Protein AF-A0A933YPS0-F1 (afdb_monomer)

Radius of gyration: 29.29 Å; Cα contacts (8 Å, |Δi|>4): 666; chains: 1; bounding box: 53×75×118 Å

Mean predicted aligned error: 9.37 Å

Secondary structure (DSSP, 8-state):
----------------------------PPB-GGG-EEEEEEEE---SSS---EEEEEEEE-TTSEEEEEEEETTTTEEEE---S--EEEEEEETTEEEEEEEETTEEEEEEEEEEE-SSEEEEEETTEEEEEEEE-TT-B-S-----EEEEEETTEEEE--SEESS-SEEEEEEETTEEEEEEEETTEEEEEEEES--SSEEEE--TTTEEEEEEETTEEEEEE--TT--EEEEEEEEETTTTEEEEEEEEEEE----TTSPS--EEEEEEEEEEEEEE-

Sequence (281 aa):
MKALTNRFVILLLLAFLACKDEGSVVTQYDVDARLVGDWFSLDTLGLGQPSPKIALRGMRINATKIIQQLGIEFSTGRLALIDDGQTKQIVHADDGLLVVQYFAPPDMATDSIRYSFGTNTLVLAQNHSTTIYKRTSVGSQVANPEQATMSVIIDSVLVRSPSVAAVIPVYVTRWQSTRLQLRSIIPDGTLLIEVDHFVGTGSYTIGAGKGTLMFIDGDVAIRFATDSLSAGTIDIDQYDETAGRCTGRFAFTARLPLPPNYPPNIRRLASGSFSAPLFLQ

Nearest PDB structures (foldseek):
  2c1s-assembly1_A  TM=2.925E-01  e=2.038E+00  Gallus gallus
  3d6l-assembly1_A  TM=3.627E-01  e=8.506E+00  Campylobacter jejuni
  3bjk-assembly1_D  TM=3.639E-01  e=6.704E+00  Haemophilus influenzae Rd KW20
  3bjk-assembly1_F  TM=3.222E-01  e=6.095E+00  Haemophilus influenzae Rd KW20
  4k02-assembly1_A  TM=2.493E-01  e=7.031E+00  Arabidopsis thaliana

pLDDT: mean 86.04, std 17.69, range [33.31, 98.62]

Structure (mmCIF, N/CA/C/O backbone):
data_AF-A0A933YPS0-F1
#
_entry.id   AF-A0A933YPS0-F1
#
loop_
_atom_site.group_PDB
_atom_site.id
_atom_site.type_symbol
_atom_site.label_atom_id
_atom_site.label_alt_id
_atom_site.label_comp_id
_atom_site.label_asym_id
_atom_site.label_entity_id
_atom_site.label_seq_id
_atom_site.pdbx_PDB_ins_code
_atom_site.Cartn_x
_atom_site.Cartn_y
_atom_site.Cartn_z
_atom_site.occupancy
_atom_site.B_iso_or_equiv
_atom_site.auth_seq_id
_atom_site.auth_comp_id
_atom_site.auth_asym_id
_atom_site.auth_atom_id
_atom_site.pdbx_PDB_model_num
ATOM 1 N N . MET A 1 1 ? -7.681 -56.924 93.285 1.00 35.62 1 MET A N 1
ATOM 2 C CA . MET A 1 1 ? -6.254 -56.586 93.088 1.00 35.62 1 MET A CA 1
ATOM 3 C C . MET A 1 1 ? -6.081 -55.935 91.726 1.00 35.62 1 MET A C 1
ATOM 5 O O . MET A 1 1 ? -6.512 -56.544 90.763 1.00 35.62 1 MET A O 1
ATOM 9 N N . LYS A 1 2 ? -5.423 -54.763 91.716 1.00 35.50 2 LYS A N 1
ATOM 10 C CA . LYS A 1 2 ? -4.662 -54.106 90.626 1.00 35.50 2 LYS A CA 1
ATOM 11 C C . LYS A 1 2 ? -5.443 -53.755 89.338 1.00 35.50 2 LYS A C 1
ATOM 13 O O . LYS A 1 2 ? -5.880 -54.637 88.622 1.00 35.50 2 LYS A O 1
ATOM 18 N N . ALA A 1 3 ? -5.795 -52.484 89.117 1.00 34.53 3 ALA A N 1
ATOM 19 C CA . ALA A 1 3 ? -4.950 -51.350 88.681 1.00 34.53 3 ALA A CA 1
ATOM 20 C C . ALA A 1 3 ? -4.632 -51.420 87.165 1.00 34.53 3 ALA A C 1
ATOM 22 O O . ALA A 1 3 ? -4.028 -52.387 86.725 1.00 34.53 3 ALA A O 1
ATOM 23 N N . LEU A 1 4 ? -5.210 -50.544 86.328 1.00 33.31 4 LEU A N 1
ATOM 24 C CA . LEU A 1 4 ? -4.802 -49.154 86.014 1.00 33.31 4 LEU A CA 1
ATOM 25 C C . LEU A 1 4 ? -3.669 -49.080 84.969 1.00 33.31 4 LEU A C 1
ATOM 27 O O . LEU A 1 4 ? -2.556 -49.509 85.256 1.00 33.31 4 LEU A O 1
ATOM 31 N N . THR A 1 5 ? -3.926 -48.311 83.893 1.00 37.81 5 THR A N 1
ATOM 32 C CA . THR A 1 5 ? -2.955 -47.479 83.126 1.00 37.81 5 THR A CA 1
ATOM 33 C C . THR A 1 5 ? -1.864 -48.216 82.317 1.00 37.81 5 THR A C 1
ATOM 35 O O . THR A 1 5 ? -1.502 -49.331 82.633 1.00 37.81 5 THR A O 1
ATOM 38 N N . ASN A 1 6 ? -1.257 -47.695 81.245 1.00 35.97 6 ASN A N 1
ATOM 39 C CA . ASN A 1 6 ? -1.017 -46.317 80.817 1.00 35.97 6 ASN A CA 1
ATOM 40 C C . ASN A 1 6 ? -0.504 -46.310 79.354 1.00 35.97 6 ASN A C 1
ATOM 42 O O . ASN A 1 6 ? 0.291 -47.172 79.002 1.00 35.97 6 ASN A O 1
ATOM 46 N N . ARG A 1 7 ? -0.855 -45.246 78.616 1.00 39.72 7 ARG A N 1
ATOM 47 C CA . ARG A 1 7 ? -0.025 -44.464 77.662 1.00 39.72 7 ARG A CA 1
ATOM 48 C C . ARG A 1 7 ? 0.675 -45.175 76.490 1.00 39.72 7 ARG A C 1
ATOM 50 O O . ARG A 1 7 ? 1.635 -45.897 76.695 1.00 39.72 7 ARG A O 1
ATOM 57 N N . PHE A 1 8 ? 0.412 -44.683 75.277 1.00 38.41 8 PHE A N 1
ATOM 58 C CA . PHE A 1 8 ? 1.418 -43.859 74.591 1.00 38.41 8 PHE A CA 1
ATOM 59 C C . PHE A 1 8 ? 0.750 -42.787 73.719 1.00 38.41 8 PHE A C 1
ATOM 61 O O . PHE A 1 8 ? -0.079 -43.063 72.860 1.00 38.41 8 PHE A O 1
ATOM 68 N N . VAL A 1 9 ? 1.107 -41.545 74.032 1.00 41.03 9 VAL A N 1
ATOM 69 C CA . VAL A 1 9 ? 0.805 -40.307 73.318 1.00 41.03 9 VAL A CA 1
ATOM 70 C C . VAL A 1 9 ? 1.806 -40.192 72.177 1.00 41.03 9 VAL A C 1
ATOM 72 O O . VAL A 1 9 ? 2.999 -40.202 72.460 1.00 41.03 9 VAL A O 1
ATOM 75 N N . ILE A 1 10 ? 1.347 -40.002 70.939 1.00 46.47 10 ILE A N 1
ATOM 76 C CA . ILE A 1 10 ? 2.094 -39.236 69.932 1.00 46.47 10 ILE A CA 1
ATOM 77 C C . ILE A 1 10 ? 1.098 -38.307 69.234 1.00 46.47 10 ILE A C 1
ATOM 79 O O . ILE A 1 10 ? 0.362 -38.694 68.331 1.00 46.47 10 ILE A O 1
ATOM 83 N N . LEU A 1 11 ? 1.085 -37.063 69.720 1.00 38.47 11 LEU A N 1
ATOM 84 C CA . LEU A 1 11 ? 0.796 -35.883 68.917 1.00 38.47 11 LEU A CA 1
ATOM 85 C C . LEU A 1 11 ? 1.745 -35.902 67.711 1.00 38.47 11 LEU A C 1
ATOM 87 O O . LEU A 1 11 ? 2.959 -35.869 67.908 1.00 38.47 11 LEU A O 1
ATOM 91 N N . LEU A 1 12 ? 1.216 -35.847 66.492 1.00 38.88 12 LEU A N 1
ATOM 92 C CA . LEU A 1 12 ? 1.942 -35.211 65.401 1.00 38.88 12 LEU A CA 1
ATOM 93 C C . LEU A 1 12 ? 1.021 -34.191 64.736 1.00 38.88 12 LEU A C 1
ATOM 95 O O . LEU A 1 12 ? 0.081 -34.529 64.020 1.00 38.88 12 LEU A O 1
ATOM 99 N N . LEU A 1 13 ? 1.307 -32.927 65.050 1.00 41.59 13 LEU A N 1
ATOM 100 C CA . LEU A 1 13 ? 0.913 -31.763 64.277 1.00 41.59 13 LEU A CA 1
ATOM 101 C C . LEU A 1 13 ? 1.254 -32.003 62.804 1.00 41.59 13 LEU A C 1
ATOM 103 O O . LEU A 1 13 ? 2.427 -32.023 62.444 1.00 41.59 13 LEU A O 1
ATOM 107 N N . LEU A 1 14 ? 0.237 -32.072 61.954 1.00 40.94 14 LEU A N 1
ATOM 108 C CA . LEU A 1 14 ? 0.357 -31.688 60.552 1.00 40.94 14 LEU A CA 1
ATOM 109 C C . LEU A 1 14 ? -0.741 -30.670 60.261 1.00 40.94 14 LEU A C 1
ATOM 111 O O . LEU A 1 14 ? -1.723 -30.923 59.573 1.00 40.94 14 LEU A O 1
ATOM 115 N N . ALA A 1 15 ? -0.525 -29.481 60.823 1.00 41.91 15 ALA A N 1
ATOM 116 C CA . ALA A 1 15 ? -0.957 -28.236 60.220 1.00 41.91 15 ALA A CA 1
ATOM 117 C C . ALA A 1 15 ? -0.169 -28.049 58.911 1.00 41.91 15 ALA A C 1
ATOM 119 O O . ALA A 1 15 ? 0.775 -27.268 58.847 1.00 41.91 15 ALA A O 1
ATOM 120 N N . PHE A 1 16 ? -0.537 -28.793 57.868 1.00 41.06 16 PHE A N 1
ATOM 121 C CA . PHE A 1 16 ? -0.257 -28.362 56.506 1.00 41.06 16 PHE A CA 1
ATOM 122 C C . PHE A 1 16 ? -1.415 -27.477 56.080 1.00 41.06 16 PHE A C 1
ATOM 124 O O . PHE A 1 16 ? -2.468 -27.941 55.660 1.00 41.06 16 PHE A O 1
ATOM 131 N N . LEU A 1 17 ? -1.199 -26.186 56.334 1.00 43.38 17 LEU A N 1
ATOM 132 C CA . LEU A 1 17 ? -1.429 -25.120 55.372 1.00 43.38 17 LEU A CA 1
ATOM 133 C C . LEU A 1 17 ? -2.610 -25.388 54.440 1.00 43.38 17 LEU A C 1
ATOM 135 O O . LEU A 1 17 ? -2.470 -25.974 53.369 1.00 43.38 17 LEU A O 1
ATOM 139 N N . ALA A 1 18 ? -3.751 -24.837 54.846 1.00 39.44 18 ALA A N 1
ATOM 140 C CA . ALA A 1 18 ? -4.681 -24.225 53.921 1.00 39.44 18 ALA A CA 1
ATOM 141 C C . ALA A 1 18 ? -3.894 -23.267 53.011 1.00 39.44 18 ALA A C 1
ATOM 143 O O . ALA A 1 18 ? -3.767 -22.074 53.284 1.00 39.44 18 ALA A O 1
ATOM 144 N N . CYS A 1 19 ? -3.327 -23.805 51.935 1.00 36.34 19 CYS A N 1
ATOM 145 C CA . CYS A 1 19 ? -3.099 -23.030 50.740 1.00 36.34 19 CYS A CA 1
ATOM 146 C C . CYS A 1 19 ? -4.508 -22.763 50.224 1.00 36.34 19 CYS A C 1
ATOM 148 O O . CYS A 1 19 ? -5.144 -23.614 49.607 1.00 36.34 19 CYS A O 1
ATOM 150 N N . LYS A 1 20 ? -5.040 -21.601 50.613 1.00 37.38 20 LYS A N 1
ATOM 151 C CA . LYS A 1 20 ? -5.952 -20.861 49.759 1.00 37.38 20 LYS A CA 1
ATOM 152 C C . LYS A 1 20 ? -5.322 -20.921 48.368 1.00 37.38 20 LYS A C 1
ATOM 154 O O . LYS A 1 20 ? -4.402 -20.160 48.082 1.00 37.38 20 LYS A O 1
ATOM 159 N N . ASP A 1 21 ? -5.820 -21.809 47.519 1.00 35.22 21 ASP A N 1
ATOM 160 C CA . ASP A 1 21 ? -5.997 -21.418 46.138 1.00 35.22 21 ASP A CA 1
ATOM 161 C C . ASP A 1 21 ? -6.930 -20.210 46.228 1.00 35.22 21 ASP A C 1
ATOM 163 O O . ASP A 1 21 ? -8.158 -20.311 46.235 1.00 35.22 21 ASP A O 1
ATOM 167 N N . GLU A 1 22 ? -6.325 -19.028 46.344 1.00 39.62 22 GLU A N 1
ATOM 168 C CA . GLU A 1 22 ? -6.812 -17.893 45.590 1.00 39.62 22 GLU A CA 1
ATOM 169 C C . GLU A 1 22 ? -6.711 -18.352 44.141 1.00 39.62 22 GLU A C 1
ATOM 171 O O . GLU A 1 22 ? -5.757 -18.059 43.425 1.00 39.62 22 GLU A O 1
ATOM 176 N N . GLY A 1 23 ? -7.703 -19.157 43.740 1.00 37.47 23 GLY A N 1
ATOM 177 C CA . GLY A 1 23 ? -8.161 -19.193 42.382 1.00 37.47 23 GLY A CA 1
ATOM 178 C C . GLY A 1 23 ? -8.356 -17.733 42.069 1.00 37.47 23 GLY A C 1
ATOM 179 O O . GLY A 1 23 ? -9.320 -17.117 42.527 1.00 37.47 23 GLY A O 1
ATOM 180 N N . SER A 1 24 ? -7.342 -17.172 41.414 1.00 35.78 24 SER A N 1
ATOM 181 C CA . SER A 1 24 ? -7.445 -15.971 40.631 1.00 35.78 24 SER A CA 1
ATOM 182 C C . SER A 1 24 ? -8.700 -16.214 39.825 1.00 35.78 24 SER A C 1
ATOM 184 O O . SER A 1 24 ? -8.717 -16.981 38.859 1.00 35.78 24 SER A O 1
ATOM 186 N N . VAL A 1 25 ? -9.804 -15.659 40.324 1.00 37.19 25 VAL A N 1
ATOM 187 C CA . VAL A 1 25 ? -10.921 -15.303 39.491 1.00 37.19 25 VAL A CA 1
ATOM 188 C C . VAL A 1 25 ? -10.211 -14.435 38.481 1.00 37.19 25 VAL A C 1
ATOM 190 O O . VAL A 1 25 ? -9.836 -13.306 38.792 1.00 37.19 25 VAL A O 1
ATOM 193 N N . VAL A 1 26 ? -9.899 -15.018 37.323 1.00 41.06 26 VAL A N 1
ATOM 194 C CA . VAL A 1 26 ? -9.631 -14.248 36.129 1.00 41.06 26 VAL A CA 1
ATOM 195 C C . VAL A 1 26 ? -10.932 -13.496 35.978 1.00 41.06 26 VAL A C 1
ATOM 197 O O . VAL A 1 26 ? -11.909 -14.017 35.443 1.00 41.06 26 VAL A O 1
ATOM 200 N N . THR A 1 27 ? -10.995 -12.327 36.615 1.00 42.78 27 THR A N 1
ATOM 201 C CA . THR A 1 27 ? -12.018 -11.341 36.388 1.00 42.78 27 THR A CA 1
ATOM 202 C C . THR A 1 27 ? -11.940 -11.182 34.897 1.00 42.78 27 THR A C 1
ATOM 204 O O . THR A 1 27 ? -10.917 -10.781 34.339 1.00 42.78 27 THR A O 1
ATOM 207 N N . GLN A 1 28 ? -12.963 -11.702 34.235 1.00 48.88 28 GLN A N 1
ATOM 208 C CA . GLN A 1 28 ? -13.141 -11.558 32.817 1.00 48.88 28 GLN A CA 1
ATOM 209 C C . GLN A 1 28 ? -13.308 -10.054 32.656 1.00 48.88 28 GLN A C 1
ATOM 211 O O . GLN A 1 28 ? -14.402 -9.542 32.835 1.00 48.88 28 GLN A O 1
ATOM 216 N N . TYR A 1 29 ? -12.188 -9.337 32.510 1.00 54.62 29 TYR A N 1
ATOM 217 C CA . TYR A 1 29 ? -12.198 -7.889 32.472 1.00 54.62 29 TYR A CA 1
ATOM 218 C C . TYR A 1 29 ? -13.120 -7.533 31.321 1.00 54.62 29 TYR A C 1
ATOM 220 O O . TYR A 1 29 ? -12.886 -7.963 30.178 1.00 54.62 29 TYR A O 1
ATOM 228 N N . ASP A 1 30 ? -14.217 -6.861 31.651 1.00 71.19 30 ASP A N 1
ATOM 229 C CA . ASP A 1 30 ? -15.147 -6.407 30.643 1.00 71.19 30 ASP A CA 1
ATOM 230 C C . ASP A 1 30 ? -14.390 -5.418 29.768 1.00 71.19 30 ASP A C 1
ATOM 232 O O . ASP A 1 30 ? -13.679 -4.535 30.242 1.00 71.19 30 ASP A O 1
ATOM 236 N N . VAL A 1 31 ? -14.453 -5.654 28.463 1.00 81.44 31 VAL A N 1
ATOM 237 C CA . VAL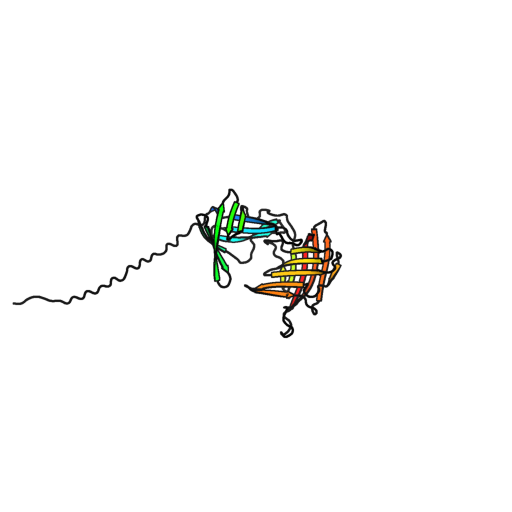 A 1 31 ? -13.956 -4.678 27.504 1.00 81.44 31 VAL A CA 1
ATOM 238 C C . VAL A 1 31 ? -15.039 -3.631 27.383 1.00 81.44 31 VAL A C 1
ATOM 240 O O . VAL A 1 31 ? -16.183 -3.989 27.104 1.00 81.44 31 VAL A O 1
ATOM 243 N N . ASP A 1 32 ? -14.681 -2.361 27.566 1.00 90.56 32 ASP A N 1
ATOM 244 C CA . ASP A 1 32 ? -15.581 -1.235 27.335 1.00 90.56 32 ASP A CA 1
ATOM 245 C C . ASP A 1 32 ? -16.319 -1.414 26.001 1.00 90.56 32 ASP A C 1
ATOM 247 O O . ASP A 1 32 ? -15.739 -1.290 24.917 1.00 90.56 32 ASP A O 1
ATOM 251 N N . ALA A 1 33 ? -17.615 -1.733 26.079 1.00 91.50 33 ALA A N 1
ATOM 252 C CA . ALA A 1 33 ? -18.416 -2.132 24.925 1.00 91.50 33 ALA A CA 1
ATOM 253 C C . ALA A 1 33 ? -18.477 -1.038 23.848 1.00 91.50 33 ALA A C 1
ATOM 255 O O . ALA A 1 33 ? -18.729 -1.326 22.678 1.00 91.50 33 ALA A O 1
ATOM 256 N N . ARG A 1 34 ? -18.194 0.221 24.213 1.00 94.62 34 ARG A N 1
ATOM 257 C CA . ARG A 1 34 ? -18.119 1.339 23.269 1.00 94.62 34 ARG A CA 1
ATOM 258 C C . ARG A 1 34 ? -16.938 1.209 22.309 1.00 94.62 34 ARG A C 1
ATOM 260 O O . ARG A 1 34 ? -17.000 1.803 21.235 1.00 94.62 34 ARG A O 1
ATOM 267 N N . LEU A 1 35 ? -15.891 0.449 22.642 1.00 95.88 35 LEU A N 1
ATOM 268 C CA . LEU A 1 35 ? -14.764 0.187 21.738 1.00 95.88 35 LEU A CA 1
ATOM 269 C C . LEU A 1 35 ? -15.181 -0.662 20.536 1.00 95.88 35 LEU A C 1
ATOM 271 O O . LEU A 1 35 ? -14.600 -0.506 19.465 1.00 95.88 35 LEU A O 1
ATOM 275 N N . VAL A 1 36 ? -16.199 -1.515 20.684 1.00 95.50 36 VAL A N 1
ATOM 276 C CA . VAL A 1 36 ? -16.675 -2.387 19.606 1.00 95.50 36 VAL A CA 1
ATOM 277 C C . VAL A 1 36 ? -17.186 -1.545 18.432 1.00 95.50 36 VAL A C 1
ATOM 279 O O . VAL A 1 36 ? -17.974 -0.604 18.594 1.00 95.50 36 VAL A O 1
ATOM 282 N N . GLY A 1 37 ? -16.717 -1.877 17.231 1.00 96.69 37 GLY A N 1
ATOM 283 C CA . GLY A 1 37 ? -17.059 -1.201 15.984 1.00 96.69 37 GLY A CA 1
ATOM 284 C C . GLY A 1 37 ? -15.861 -0.973 15.065 1.00 96.69 37 GLY A C 1
ATOM 285 O O . GLY A 1 37 ? -14.749 -1.437 15.323 1.00 96.69 37 GLY A O 1
ATOM 286 N N . ASP A 1 38 ? -16.119 -0.235 13.986 1.00 98.19 38 ASP A N 1
ATOM 287 C CA . ASP A 1 38 ? -15.120 0.122 12.984 1.00 98.19 38 ASP A CA 1
ATOM 288 C C . ASP A 1 38 ? -14.671 1.569 13.190 1.00 98.19 38 ASP A C 1
ATOM 290 O O . ASP A 1 38 ? -15.485 2.494 13.291 1.00 98.19 38 ASP A O 1
ATOM 294 N N . TRP A 1 39 ? -13.359 1.757 13.233 1.00 98.00 39 TRP A N 1
ATOM 295 C CA . TRP A 1 39 ? -12.703 3.018 13.541 1.00 98.00 39 TRP A CA 1
ATOM 296 C C . TRP A 1 39 ? -11.653 3.319 12.485 1.00 98.00 39 TRP A C 1
ATOM 298 O O . TRP A 1 39 ? -10.873 2.440 12.120 1.00 98.00 39 TRP A O 1
ATOM 308 N N . PHE A 1 40 ? -11.592 4.562 12.012 1.00 97.69 40 PHE A N 1
ATOM 309 C CA . PHE A 1 40 ? -10.564 4.973 11.057 1.00 97.69 40 PHE A CA 1
ATOM 310 C C . PHE A 1 40 ? -10.080 6.409 11.281 1.00 97.69 40 PHE A C 1
ATOM 312 O O . PHE A 1 40 ? -10.831 7.268 11.736 1.00 97.69 40 PHE A O 1
ATOM 319 N N . SER A 1 41 ? -8.829 6.665 10.924 1.00 96.06 41 SER A N 1
ATOM 320 C CA . SER A 1 41 ? -8.223 7.984 10.759 1.00 96.06 41 SER A CA 1
ATOM 321 C C . SER A 1 41 ? -7.627 8.063 9.359 1.00 96.06 41 SER A C 1
ATOM 323 O O . SER A 1 41 ? -7.124 7.064 8.839 1.00 96.06 41 SER A O 1
ATOM 325 N N . LEU A 1 42 ? -7.683 9.248 8.760 1.00 92.94 42 LEU A N 1
ATOM 326 C CA . LEU A 1 42 ? -6.931 9.567 7.554 1.00 92.94 42 LEU A CA 1
ATOM 327 C C . LEU A 1 42 ? -5.831 10.536 7.952 1.00 92.94 42 LEU A C 1
ATOM 329 O O . LEU A 1 42 ? -6.108 11.668 8.351 1.00 92.94 42 LEU A O 1
ATOM 333 N N . ASP A 1 43 ? -4.599 10.077 7.829 1.00 88.62 43 ASP A N 1
ATOM 334 C CA . ASP A 1 43 ? -3.423 10.878 8.094 1.00 88.62 43 ASP A CA 1
ATOM 335 C C . ASP A 1 43 ? -2.916 11.476 6.790 1.00 88.62 43 ASP A C 1
ATOM 337 O O . ASP A 1 43 ? -2.849 10.799 5.758 1.00 88.62 43 ASP A O 1
ATOM 341 N N . THR A 1 44 ? -2.496 12.736 6.852 1.00 84.00 44 THR A N 1
ATOM 342 C CA . THR A 1 44 ? -1.746 13.336 5.756 1.00 84.00 44 THR A CA 1
ATOM 343 C C . THR A 1 44 ? -0.302 12.854 5.818 1.00 84.00 44 THR A C 1
ATOM 345 O O . THR A 1 44 ? 0.405 13.090 6.799 1.00 84.00 44 THR A O 1
ATOM 348 N N . LEU A 1 45 ? 0.157 12.206 4.755 1.00 79.62 45 LEU A N 1
ATOM 349 C CA . LEU A 1 45 ? 1.547 11.811 4.597 1.00 79.62 45 LEU A CA 1
ATOM 350 C C . LEU A 1 45 ? 2.390 13.050 4.263 1.00 79.62 45 LEU A C 1
ATOM 352 O O . LEU A 1 45 ? 2.333 13.587 3.159 1.00 79.62 45 LEU A O 1
ATOM 356 N N . GLY A 1 46 ? 3.183 13.512 5.231 1.00 72.94 46 GLY A N 1
ATOM 357 C CA . GLY A 1 46 ? 4.143 14.613 5.075 1.00 72.94 46 GLY A CA 1
ATOM 358 C C . GLY A 1 46 ? 5.430 14.188 4.365 1.00 72.94 46 GLY A C 1
ATOM 359 O O . GLY A 1 46 ? 6.525 14.473 4.844 1.00 72.94 46 GLY A O 1
ATOM 360 N N . LEU A 1 47 ? 5.320 13.440 3.269 1.00 76.00 47 LEU A N 1
ATOM 361 C CA . LEU A 1 47 ? 6.481 12.964 2.523 1.00 76.00 47 LEU A CA 1
ATOM 362 C C . LEU A 1 47 ? 7.062 14.119 1.696 1.00 76.00 47 LEU A C 1
ATOM 364 O O . LEU A 1 47 ? 6.343 14.787 0.960 1.00 76.00 47 LEU A O 1
ATOM 368 N N . GLY A 1 48 ? 8.377 14.340 1.783 1.00 72.94 48 GLY A N 1
ATOM 369 C CA . GLY A 1 48 ? 9.086 15.416 1.069 1.00 72.94 48 GLY A CA 1
ATOM 370 C C . GLY A 1 48 ? 9.179 15.245 -0.456 1.00 72.94 48 GLY A C 1
ATOM 371 O O . GLY A 1 48 ? 9.984 15.915 -1.092 1.00 72.94 48 GLY A O 1
ATOM 372 N N . GLN A 1 49 ? 8.398 14.332 -1.037 1.00 77.81 49 GLN A N 1
ATOM 373 C CA . GLN A 1 49 ? 8.360 14.009 -2.464 1.00 77.81 49 GLN A CA 1
ATOM 374 C C . GLN A 1 49 ? 6.907 13.768 -2.908 1.00 77.81 49 GLN A C 1
ATOM 376 O O . GLN A 1 49 ? 6.098 13.314 -2.087 1.00 77.81 49 GLN A O 1
ATOM 381 N N . PRO A 1 50 ? 6.558 14.007 -4.188 1.00 86.00 50 PRO A N 1
ATOM 382 C CA . PRO A 1 50 ? 5.205 13.765 -4.680 1.00 86.00 50 PRO A CA 1
ATOM 383 C C . PRO A 1 50 ? 4.811 12.309 -4.458 1.00 86.00 50 PRO A C 1
ATOM 385 O O . PRO A 1 50 ? 5.497 11.390 -4.891 1.00 86.00 50 PRO A O 1
ATOM 388 N N . SER A 1 51 ? 3.744 12.075 -3.714 1.00 88.12 51 SER A N 1
ATOM 389 C CA . SER A 1 51 ? 3.350 10.738 -3.277 1.00 88.12 51 SER A CA 1
ATOM 390 C C . SER A 1 51 ? 1.888 10.754 -2.835 1.00 88.12 51 SER A C 1
ATOM 392 O O . SER A 1 51 ? 1.313 11.843 -2.688 1.00 88.12 51 SER A O 1
ATOM 394 N N . PRO A 1 52 ? 1.273 9.575 -2.624 1.00 88.44 52 PRO A N 1
ATOM 395 C CA . PRO A 1 52 ? -0.019 9.479 -1.968 1.00 88.44 52 PRO A CA 1
ATOM 396 C C . PRO A 1 52 ? -0.050 10.362 -0.723 1.00 88.44 52 PRO A C 1
ATOM 398 O O . PRO A 1 52 ? 0.777 10.223 0.173 1.00 88.44 52 PRO A O 1
ATOM 401 N N . LYS A 1 53 ? -0.995 11.302 -0.684 1.00 86.06 53 LYS A N 1
ATOM 402 C CA . LYS A 1 53 ? -1.103 12.260 0.424 1.00 86.06 53 LYS A CA 1
ATOM 403 C C . LYS A 1 53 ? -1.818 11.679 1.630 1.00 86.06 53 LYS A C 1
ATOM 405 O O . LYS A 1 53 ? -1.763 12.286 2.689 1.00 86.06 53 LYS A O 1
ATOM 410 N N . ILE A 1 54 ? -2.504 10.552 1.468 1.00 86.56 54 ILE A N 1
ATOM 411 C CA . ILE A 1 54 ? -3.332 9.951 2.508 1.00 86.56 54 ILE A CA 1
ATOM 412 C C . ILE A 1 54 ? -2.799 8.575 2.893 1.00 86.56 54 ILE A C 1
ATOM 414 O O . ILE A 1 54 ? -2.457 7.762 2.033 1.00 86.56 54 ILE A O 1
ATOM 418 N N . ALA A 1 55 ? -2.771 8.322 4.195 1.00 91.56 55 ALA A N 1
ATOM 419 C CA . ALA A 1 55 ? -2.658 6.993 4.769 1.00 91.56 55 ALA A CA 1
ATOM 420 C C . ALA A 1 55 ? -3.841 6.762 5.701 1.00 91.56 55 ALA A C 1
ATOM 422 O O . ALA A 1 55 ? -4.178 7.614 6.521 1.00 91.56 55 ALA A O 1
ATOM 423 N N . LEU A 1 56 ? -4.471 5.603 5.584 1.00 94.62 56 LEU A N 1
ATOM 424 C CA . LEU A 1 56 ? -5.512 5.175 6.493 1.00 94.62 56 LEU A CA 1
ATOM 425 C C . LEU A 1 56 ? -4.892 4.418 7.665 1.00 94.62 56 LEU A C 1
ATOM 427 O O . LEU A 1 56 ? -4.161 3.447 7.481 1.00 94.62 56 LEU A O 1
ATOM 431 N N . ARG A 1 57 ? -5.253 4.825 8.880 1.00 94.38 57 ARG A N 1
ATOM 432 C CA . ARG A 1 57 ? -5.133 3.981 10.071 1.00 94.38 57 ARG A CA 1
ATOM 433 C C . ARG A 1 57 ? -6.519 3.504 10.426 1.00 94.38 57 ARG A C 1
ATOM 435 O O . ARG A 1 57 ? -7.364 4.321 10.779 1.00 94.38 57 ARG A O 1
ATOM 442 N N . GLY A 1 58 ? -6.771 2.209 10.335 1.00 95.56 58 GLY A N 1
ATOM 443 C CA . GLY A 1 58 ? -8.096 1.680 10.600 1.00 95.56 58 GLY A CA 1
ATOM 444 C C . GLY A 1 58 ? -8.053 0.381 11.366 1.00 95.56 58 GLY A C 1
ATOM 445 O O . GLY A 1 58 ? -7.141 -0.428 11.205 1.00 95.56 58 GLY A O 1
ATOM 446 N N . MET A 1 59 ? -9.064 0.197 12.201 1.00 96.44 59 MET A N 1
ATOM 447 C CA . MET A 1 59 ? -9.229 -0.995 13.007 1.00 96.44 59 MET A CA 1
ATOM 448 C C . MET A 1 59 ? -10.705 -1.329 13.176 1.00 96.44 59 MET A C 1
ATOM 450 O O . MET A 1 59 ? -11.548 -0.450 13.365 1.00 96.44 59 MET A O 1
ATOM 454 N N . ARG A 1 60 ? -10.997 -2.622 13.144 1.00 96.50 60 ARG A N 1
ATOM 455 C CA . ARG A 1 60 ? -12.256 -3.206 13.584 1.00 96.50 60 ARG A CA 1
ATOM 456 C C . ARG A 1 60 ? -12.013 -3.875 14.921 1.00 96.50 60 ARG A C 1
ATOM 458 O O . ARG A 1 60 ? -11.153 -4.745 15.008 1.00 96.50 60 ARG A O 1
ATOM 465 N N . ILE A 1 61 ? -12.790 -3.501 15.927 1.00 96.00 61 ILE A N 1
ATOM 466 C CA . ILE A 1 61 ? -12.807 -4.165 17.230 1.00 96.00 61 ILE A CA 1
ATOM 467 C C . ILE A 1 61 ? -14.125 -4.923 17.328 1.00 96.00 61 ILE A C 1
ATOM 469 O O . ILE A 1 61 ? -15.195 -4.318 17.249 1.00 96.00 61 ILE A O 1
ATOM 473 N N . ASN A 1 62 ? -14.066 -6.243 17.473 1.00 93.56 62 ASN A N 1
ATOM 474 C CA . ASN A 1 62 ? -15.265 -7.069 17.593 1.00 93.56 62 ASN A CA 1
ATOM 475 C C . ASN A 1 62 ? -15.610 -7.385 19.063 1.00 93.56 62 ASN A C 1
ATOM 477 O O . ASN A 1 62 ? -14.840 -7.112 19.984 1.00 93.56 62 ASN A O 1
ATOM 481 N N . ALA A 1 63 ? -16.779 -7.992 19.288 1.00 91.62 63 ALA A N 1
ATOM 482 C CA . ALA A 1 63 ? -17.234 -8.374 20.629 1.00 91.62 63 ALA A CA 1
ATOM 483 C C . ALA A 1 63 ? -16.355 -9.454 21.292 1.00 91.62 63 ALA A C 1
ATOM 485 O O . ALA A 1 63 ? -16.348 -9.580 22.512 1.00 91.62 63 ALA A O 1
ATOM 486 N N . THR A 1 64 ? -15.582 -10.212 20.506 1.00 91.25 64 THR A N 1
ATOM 487 C CA . THR A 1 64 ? -14.625 -11.208 21.011 1.00 91.25 64 THR A CA 1
ATOM 488 C C . THR A 1 64 ? -13.247 -10.608 21.287 1.00 91.25 64 THR A C 1
ATOM 490 O O . THR A 1 64 ? -12.283 -11.356 21.426 1.00 91.25 64 THR A O 1
ATOM 493 N N . LYS A 1 65 ? -13.142 -9.273 21.379 1.00 93.44 65 LYS A N 1
ATOM 494 C CA . LYS A 1 65 ? -11.919 -8.540 21.740 1.00 93.44 65 LYS A CA 1
ATOM 495 C C . LYS A 1 65 ? -10.807 -8.602 20.688 1.00 93.44 65 LYS A C 1
ATOM 497 O O . LYS A 1 65 ? -9.683 -8.203 20.976 1.00 93.44 65 LYS A O 1
ATOM 502 N N . ILE A 1 66 ? -11.093 -9.081 19.480 1.00 94.38 66 ILE A N 1
ATOM 503 C CA . ILE A 1 66 ? -10.119 -9.125 18.388 1.00 94.38 66 ILE A CA 1
ATOM 504 C C . ILE A 1 66 ? -10.107 -7.779 17.671 1.00 94.38 66 ILE A C 1
ATOM 506 O O . ILE A 1 66 ? -11.159 -7.215 17.358 1.00 94.38 66 ILE A O 1
ATOM 510 N N . ILE A 1 67 ? -8.898 -7.295 17.405 1.00 95.38 67 ILE A N 1
ATOM 511 C CA . ILE A 1 67 ? -8.610 -6.128 16.587 1.00 95.38 67 ILE A CA 1
ATOM 512 C C . ILE A 1 67 ? -8.110 -6.623 15.233 1.00 95.38 67 ILE A C 1
ATOM 514 O O . ILE A 1 67 ? -7.082 -7.298 15.149 1.00 95.38 67 ILE A O 1
ATOM 518 N N . GLN A 1 68 ? -8.834 -6.261 14.181 1.00 95.19 68 GLN A N 1
ATOM 519 C CA . GLN A 1 68 ? -8.461 -6.531 12.796 1.00 95.19 68 GLN A CA 1
ATOM 520 C C . GLN A 1 68 ? -8.116 -5.218 12.105 1.00 95.19 68 GLN A C 1
ATOM 522 O O . GLN A 1 68 ? -8.780 -4.202 12.339 1.00 95.19 68 GLN A O 1
ATOM 527 N N . GLN A 1 69 ? -7.101 -5.226 11.249 1.00 95.69 69 GLN A N 1
ATOM 528 C CA . GLN A 1 69 ? -6.709 -4.030 10.522 1.00 95.69 69 GLN A CA 1
ATOM 529 C C . GLN A 1 69 ? -7.705 -3.716 9.399 1.00 95.69 69 GLN A C 1
ATOM 531 O O . GLN A 1 69 ? -8.204 -4.600 8.701 1.00 95.69 69 GLN A O 1
ATOM 536 N N . LEU A 1 70 ? -7.999 -2.428 9.226 1.00 96.81 70 LEU A N 1
ATOM 537 C CA . LEU A 1 70 ? -8.794 -1.927 8.110 1.00 96.81 70 LEU A CA 1
ATOM 538 C C . LEU A 1 70 ? -7.907 -1.156 7.132 1.00 96.81 70 LEU A C 1
ATOM 540 O O . LEU A 1 70 ? -6.940 -0.500 7.521 1.00 96.81 70 LEU A O 1
ATOM 544 N N . GLY A 1 71 ? -8.277 -1.226 5.860 1.00 96.62 71 GLY A N 1
ATOM 545 C CA . GLY A 1 71 ? -7.661 -0.539 4.733 1.00 96.62 71 GLY A CA 1
ATOM 546 C C . GLY A 1 71 ? -8.721 0.066 3.819 1.00 96.62 71 GLY A C 1
ATOM 547 O O . GLY A 1 71 ? -9.923 -0.018 4.081 1.00 96.62 71 GLY A O 1
ATOM 548 N N . ILE A 1 72 ? -8.271 0.668 2.727 1.00 96.62 72 ILE A N 1
ATOM 549 C CA . ILE A 1 72 ? -9.127 1.161 1.651 1.00 96.62 72 ILE A CA 1
ATOM 550 C C . ILE A 1 72 ? -9.068 0.151 0.510 1.00 96.62 72 ILE A C 1
ATOM 552 O O . ILE A 1 72 ? -7.984 -0.170 0.026 1.00 96.62 72 ILE A O 1
ATOM 556 N N . GLU A 1 73 ? -10.225 -0.325 0.058 1.00 96.62 73 GLU A N 1
ATOM 557 C CA . GLU A 1 73 ? -10.360 -0.942 -1.256 1.00 96.62 73 GLU A CA 1
ATOM 558 C C . GLU A 1 73 ? -10.283 0.165 -2.311 1.00 96.62 73 GLU A C 1
ATOM 560 O O . GLU A 1 73 ? -11.244 0.900 -2.546 1.00 96.62 73 GLU A O 1
ATOM 565 N N . PHE A 1 74 ? -9.118 0.329 -2.934 1.00 93.81 74 PHE A N 1
ATOM 566 C CA . PHE A 1 74 ? -8.846 1.513 -3.751 1.00 93.81 74 PHE A CA 1
ATOM 567 C C . PHE A 1 74 ? -9.723 1.604 -5.005 1.00 93.81 74 PHE A C 1
ATOM 569 O O . PHE A 1 74 ? -10.097 2.700 -5.405 1.00 93.81 74 PHE A O 1
ATOM 576 N N . SER A 1 75 ? -10.170 0.482 -5.573 1.00 93.75 75 SER A N 1
ATOM 577 C CA . SER A 1 75 ? -11.095 0.483 -6.717 1.00 93.75 75 SER A CA 1
ATOM 578 C C . SER A 1 75 ? -12.468 1.093 -6.407 1.00 93.75 75 SER A C 1
ATOM 580 O O . SER A 1 75 ? -13.139 1.548 -7.332 1.00 93.75 75 SER A O 1
ATOM 582 N N . THR A 1 76 ? -12.886 1.122 -5.136 1.00 95.94 76 THR A N 1
ATOM 583 C CA . THR A 1 76 ? -14.197 1.633 -4.703 1.00 95.94 76 THR A CA 1
ATOM 584 C C . THR A 1 76 ? -14.104 2.790 -3.706 1.00 95.94 76 THR A C 1
ATOM 586 O O . THR A 1 76 ? -15.110 3.445 -3.436 1.00 95.94 76 THR A O 1
ATOM 589 N N . GLY A 1 77 ? -12.921 3.049 -3.141 1.00 95.56 77 GLY A N 1
ATOM 590 C CA . GLY A 1 77 ? -12.722 4.021 -2.065 1.00 95.56 77 GLY A CA 1
ATOM 591 C C . GLY A 1 77 ? -13.383 3.613 -0.742 1.00 95.56 77 GLY A C 1
ATOM 592 O O . GLY A 1 77 ? -13.574 4.457 0.142 1.00 95.56 77 GLY A O 1
ATOM 593 N N . ARG A 1 78 ? -13.784 2.342 -0.602 1.00 97.56 78 ARG A N 1
ATOM 594 C CA . ARG A 1 78 ? -14.515 1.834 0.563 1.00 97.56 78 ARG A CA 1
ATOM 595 C C . ARG A 1 78 ? -13.587 1.219 1.592 1.00 97.56 78 ARG A C 1
ATOM 597 O O . ARG A 1 78 ? -12.562 0.635 1.263 1.00 97.56 78 ARG A O 1
ATOM 604 N N . LEU A 1 79 ? -13.978 1.328 2.854 1.00 97.94 79 LEU A N 1
ATOM 605 C CA . LEU A 1 79 ? -13.281 0.683 3.955 1.00 97.94 79 LEU A CA 1
ATOM 606 C C . LEU A 1 79 ? -13.475 -0.837 3.888 1.00 97.94 79 LEU A C 1
ATOM 608 O O . LEU A 1 79 ? -14.611 -1.304 3.786 1.00 97.94 79 LEU A O 1
ATOM 612 N N . ALA A 1 80 ? -12.393 -1.599 3.994 1.00 97.62 80 ALA A N 1
ATOM 613 C CA . ALA A 1 80 ? -12.406 -3.060 3.967 1.00 97.62 80 ALA A CA 1
ATOM 614 C C . ALA A 1 80 ? -11.367 -3.638 4.940 1.00 97.62 80 ALA A C 1
ATOM 616 O O . ALA A 1 80 ? -10.500 -2.917 5.431 1.00 97.62 80 ALA A O 1
ATOM 617 N N . LEU A 1 81 ? -11.475 -4.931 5.249 1.00 96.25 81 LEU A N 1
ATOM 618 C CA . LEU A 1 81 ? -10.485 -5.639 6.064 1.00 96.25 81 LEU A CA 1
ATOM 619 C C . LEU A 1 81 ? -9.201 -5.858 5.260 1.00 96.25 81 LEU A C 1
ATOM 621 O O . LEU A 1 81 ? -9.269 -6.227 4.087 1.00 96.25 81 LEU A O 1
ATOM 625 N N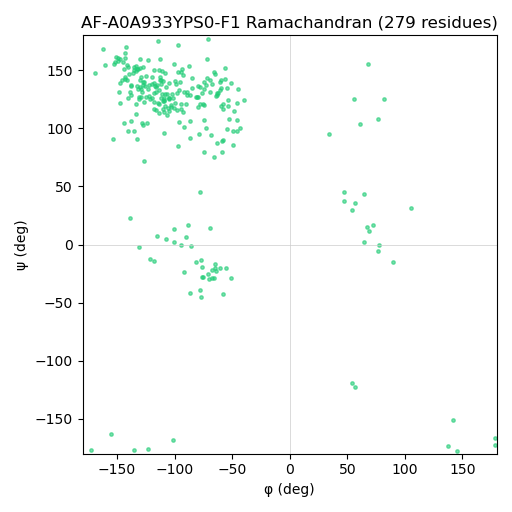 . ILE A 1 82 ? -8.054 -5.644 5.900 1.00 93.88 82 ILE A N 1
ATOM 626 C CA . ILE A 1 82 ? -6.768 -6.128 5.395 1.00 93.88 82 ILE A CA 1
ATOM 627 C C . ILE A 1 82 ? -6.594 -7.552 5.922 1.00 93.88 82 ILE A C 1
ATOM 629 O O . ILE A 1 82 ? -6.762 -7.791 7.116 1.00 93.88 82 ILE A O 1
ATOM 633 N N . ASP A 1 83 ? -6.294 -8.485 5.024 1.00 85.19 83 ASP A N 1
ATOM 634 C CA . ASP A 1 83 ? -5.945 -9.859 5.375 1.00 85.19 83 ASP A CA 1
ATOM 635 C C . ASP A 1 83 ? -4.419 -9.988 5.393 1.00 85.19 83 ASP A C 1
ATOM 637 O O . ASP A 1 83 ? -3.792 -10.290 4.380 1.00 85.19 83 ASP A O 1
ATOM 641 N N . ASP A 1 84 ? -3.816 -9.634 6.525 1.00 78.44 84 ASP A N 1
ATOM 642 C CA . ASP A 1 84 ? -2.368 -9.702 6.762 1.00 78.44 84 ASP A CA 1
ATOM 643 C C . ASP A 1 84 ? -1.983 -10.836 7.726 1.00 78.44 84 ASP A C 1
ATOM 645 O O . ASP A 1 84 ? -0.822 -10.961 8.115 1.00 78.44 84 ASP A O 1
ATOM 649 N N . GLY A 1 85 ? -2.955 -11.657 8.144 1.00 78.06 85 GLY A N 1
ATOM 650 C CA . GLY A 1 85 ? -2.768 -12.700 9.153 1.00 78.06 85 GLY A CA 1
ATOM 651 C C . GLY A 1 85 ? -2.417 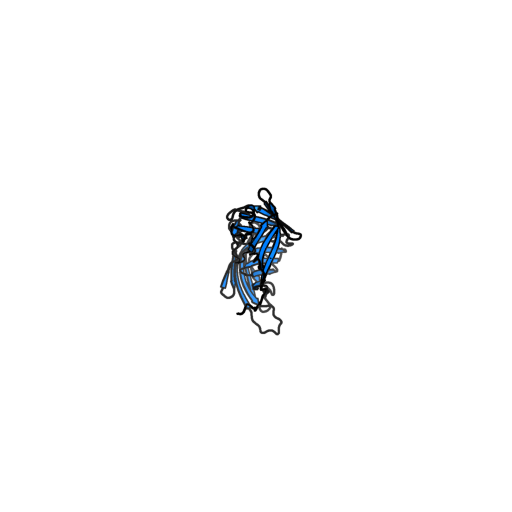-12.177 10.554 1.00 78.06 85 GLY A C 1
ATOM 652 O O . GLY A 1 85 ? -2.217 -12.981 11.464 1.00 78.06 85 GLY A O 1
ATOM 653 N N . GLN A 1 86 ? -2.357 -10.856 10.758 1.00 76.44 86 GLN A N 1
ATOM 654 C CA . GLN A 1 86 ? -1.997 -10.233 12.025 1.00 76.44 86 GLN A CA 1
ATOM 655 C C . GLN A 1 86 ? -3.264 -9.862 12.793 1.00 76.44 86 GLN A C 1
ATOM 657 O O . GLN A 1 86 ? -3.947 -8.877 12.515 1.00 76.44 86 GLN A O 1
ATOM 662 N N . THR A 1 87 ? -3.573 -10.635 13.828 1.00 81.25 87 THR A N 1
ATOM 663 C CA . THR A 1 87 ? -4.653 -10.297 14.759 1.00 81.25 87 THR A CA 1
ATOM 664 C C . THR A 1 87 ? -4.080 -9.831 16.082 1.00 81.25 87 THR A C 1
ATOM 666 O O . THR A 1 87 ? -3.266 -10.527 16.690 1.00 81.25 87 THR A O 1
ATOM 669 N N . LYS A 1 88 ? -4.547 -8.678 16.562 1.00 93.25 88 LYS A N 1
ATOM 670 C CA . LYS A 1 88 ? -4.273 -8.225 17.931 1.00 93.25 88 LYS A CA 1
ATOM 671 C C . LYS A 1 88 ? -5.485 -8.517 18.802 1.00 93.25 88 LYS A C 1
ATOM 673 O O . LYS A 1 88 ? -6.608 -8.586 18.304 1.00 93.25 88 LYS A O 1
ATOM 678 N N . GLN A 1 89 ? -5.281 -8.662 20.101 1.00 94.62 89 GLN A N 1
ATOM 679 C CA . GLN A 1 89 ? -6.352 -8.950 21.046 1.00 94.62 89 GLN A CA 1
ATOM 680 C C . GLN A 1 89 ? -6.342 -7.947 22.192 1.00 94.62 89 GLN A C 1
ATOM 682 O O . GLN A 1 89 ? -5.296 -7.611 22.735 1.00 94.62 89 GLN A O 1
ATOM 687 N N . ILE A 1 90 ? -7.518 -7.477 22.589 1.00 95.56 90 ILE A N 1
ATOM 688 C CA . ILE A 1 90 ? -7.688 -6.671 23.792 1.00 95.56 90 ILE A CA 1
ATOM 689 C C . ILE A 1 90 ? -7.708 -7.608 24.998 1.00 95.56 90 ILE A C 1
ATOM 691 O O . ILE A 1 90 ? -8.597 -8.452 25.128 1.00 95.56 90 ILE A O 1
ATOM 695 N N . VAL A 1 91 ? -6.737 -7.436 25.890 1.00 94.25 91 VAL A N 1
ATOM 696 C CA . VAL A 1 91 ? -6.651 -8.178 27.155 1.00 94.25 91 VAL A CA 1
ATOM 697 C C . VAL A 1 91 ? -7.472 -7.474 28.232 1.00 94.25 91 VAL A C 1
ATOM 699 O O . VAL A 1 91 ? -8.203 -8.118 28.984 1.00 94.25 91 VAL A O 1
ATOM 702 N N . HIS A 1 92 ? -7.387 -6.145 28.274 1.00 92.81 92 HIS A N 1
ATOM 703 C CA . HIS A 1 92 ? -8.043 -5.301 29.266 1.00 92.81 92 HIS A CA 1
ATOM 704 C C . HIS A 1 92 ? -8.427 -3.958 28.633 1.00 92.81 92 HIS A C 1
ATOM 706 O O . HIS A 1 92 ? -7.651 -3.415 27.847 1.00 92.81 92 HIS A O 1
ATOM 712 N N . ALA A 1 93 ? -9.615 -3.438 28.939 1.00 94.19 93 ALA A N 1
ATOM 713 C CA . ALA A 1 93 ? -10.053 -2.122 28.480 1.00 94.19 93 ALA A CA 1
ATOM 714 C C . ALA A 1 93 ? -11.080 -1.520 29.441 1.00 94.19 93 ALA A C 1
ATOM 716 O O . ALA A 1 93 ? -12.277 -1.747 29.273 1.00 94.19 93 ALA A O 1
ATOM 717 N N . ASP A 1 94 ? -10.595 -0.769 30.423 1.00 91.31 94 ASP A N 1
ATOM 718 C CA . ASP A 1 94 ? -11.424 -0.117 31.435 1.00 91.31 94 ASP A CA 1
ATOM 719 C C . ASP A 1 94 ? -10.774 1.191 31.913 1.00 91.31 94 ASP A C 1
ATOM 721 O O . ASP A 1 94 ? -9.569 1.392 31.734 1.00 91.31 94 ASP A O 1
ATOM 725 N N . ASP A 1 95 ? -11.571 2.110 32.463 1.00 89.75 95 ASP A N 1
ATOM 726 C CA . ASP A 1 95 ? -11.124 3.394 33.032 1.00 89.75 95 ASP A CA 1
ATOM 727 C C . ASP A 1 95 ? -10.137 4.187 32.141 1.00 89.75 95 ASP A C 1
ATOM 729 O O . ASP A 1 95 ? -9.185 4.836 32.594 1.00 89.75 95 ASP A O 1
ATOM 733 N N . GLY A 1 96 ? -10.352 4.139 30.821 1.00 93.88 96 GLY A N 1
ATOM 734 C CA . GLY A 1 96 ? -9.522 4.839 29.837 1.00 93.88 96 GLY A CA 1
ATOM 735 C C . GLY A 1 96 ? -8.126 4.236 29.634 1.00 93.88 96 GLY A C 1
ATOM 736 O O . GLY A 1 96 ? -7.242 4.905 29.088 1.00 93.88 96 GLY A O 1
ATOM 737 N N . LEU A 1 97 ? -7.897 2.992 30.064 1.00 95.62 97 LEU A N 1
ATOM 738 C CA . LEU A 1 97 ? -6.698 2.203 29.792 1.00 95.62 97 LEU A CA 1
ATOM 739 C C . LEU A 1 97 ? -7.039 0.981 28.934 1.00 95.62 97 LEU A C 1
ATOM 741 O O . LEU A 1 97 ? -7.822 0.128 29.329 1.00 95.62 97 LEU A O 1
ATOM 745 N N . LEU A 1 98 ? -6.402 0.880 27.774 1.00 95.88 98 LEU A N 1
ATOM 746 C CA . LEU A 1 98 ? -6.505 -0.224 26.830 1.00 95.88 98 LEU A CA 1
ATOM 747 C C . LEU A 1 98 ? -5.182 -0.997 26.821 1.00 95.88 98 LEU A C 1
ATOM 749 O O . LEU A 1 98 ? -4.136 -0.420 26.534 1.00 95.88 98 LEU A O 1
ATOM 753 N N . VAL A 1 99 ? -5.227 -2.299 27.090 1.00 95.25 99 VAL A N 1
ATOM 754 C CA . VAL A 1 99 ? -4.082 -3.211 26.988 1.00 95.25 99 VAL A CA 1
ATOM 755 C C . VAL A 1 99 ? -4.305 -4.153 25.814 1.00 95.25 99 VAL A C 1
ATOM 757 O O . VAL A 1 99 ? -5.253 -4.945 25.805 1.00 95.25 99 VAL A O 1
ATOM 760 N N . VAL A 1 100 ? -3.423 -4.063 24.823 1.00 95.38 100 VAL A N 1
ATOM 761 C CA . VAL A 1 100 ? -3.476 -4.856 23.593 1.00 95.38 100 VAL A CA 1
ATOM 762 C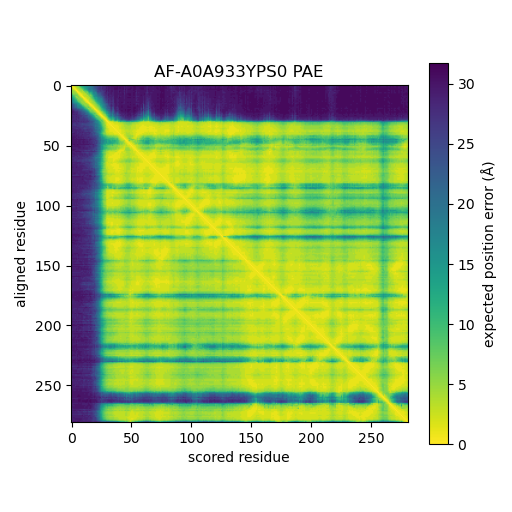 C . VAL A 1 100 ? -2.329 -5.849 23.586 1.00 95.38 100 VAL A C 1
ATOM 764 O O . VAL A 1 100 ? -1.181 -5.462 23.766 1.00 95.38 100 VAL A O 1
ATOM 767 N N . GLN A 1 101 ? -2.637 -7.110 23.326 1.00 94.88 101 GLN A N 1
ATOM 768 C CA . GLN A 1 101 ? -1.677 -8.169 23.069 1.00 94.88 101 GLN A CA 1
ATOM 769 C C . GLN A 1 101 ? -1.539 -8.399 21.560 1.00 94.88 101 GLN A C 1
ATOM 771 O O . GLN A 1 101 ? -2.529 -8.394 20.824 1.00 94.88 101 GLN A O 1
ATOM 776 N N . TYR A 1 102 ? -0.312 -8.599 21.095 1.00 92.19 102 TYR A N 1
ATOM 777 C CA . TYR A 1 102 ? 0.007 -8.867 19.695 1.00 92.19 102 TYR A CA 1
ATOM 778 C C . TYR A 1 102 ? 1.224 -9.784 19.591 1.00 92.19 102 TYR A C 1
ATOM 780 O O . TYR A 1 102 ? 2.002 -9.911 20.537 1.00 92.19 102 TYR A O 1
ATOM 788 N N . PHE A 1 103 ? 1.368 -10.435 18.440 1.00 86.56 103 PHE A N 1
ATOM 789 C CA . PHE A 1 103 ? 2.543 -11.240 18.148 1.00 86.56 103 PHE A CA 1
ATOM 790 C C . PHE A 1 103 ? 3.693 -10.335 17.696 1.00 86.56 103 PHE A C 1
ATOM 792 O O . PHE A 1 103 ? 3.525 -9.510 16.797 1.00 86.56 103 PHE A O 1
ATOM 799 N N . ALA A 1 104 ? 4.842 -10.477 18.343 1.00 83.25 104 ALA A N 1
ATOM 800 C CA . ALA A 1 104 ? 6.084 -9.788 18.032 1.00 83.25 104 ALA A CA 1
ATOM 801 C C . ALA A 1 104 ? 7.188 -10.855 18.019 1.00 83.25 104 ALA A C 1
ATOM 803 O O . ALA A 1 104 ? 7.721 -11.164 19.087 1.00 83.25 104 ALA A O 1
ATOM 804 N N . PRO A 1 105 ? 7.472 -11.472 16.853 1.00 77.38 105 PRO A N 1
ATOM 805 C CA . PRO A 1 105 ? 8.350 -12.631 16.763 1.00 77.38 105 PRO A CA 1
ATOM 806 C C . PRO A 1 105 ? 9.638 -12.478 17.595 1.00 77.38 105 PRO A C 1
ATOM 808 O O . PRO A 1 105 ? 10.276 -11.426 17.542 1.00 77.38 105 PRO A O 1
ATOM 811 N N . PRO A 1 106 ? 10.031 -13.503 18.376 1.00 82.06 106 PRO A N 1
ATOM 812 C CA . PRO A 1 106 ? 9.392 -14.816 18.534 1.00 82.06 106 PRO A CA 1
ATOM 813 C C . PRO A 1 106 ? 8.262 -14.872 19.585 1.00 82.06 106 PRO A C 1
ATOM 815 O O . PRO A 1 106 ? 7.672 -15.936 19.771 1.00 82.06 106 PRO A O 1
ATOM 818 N N . ASP A 1 107 ? 7.960 -13.771 20.272 1.00 85.62 107 ASP A N 1
ATOM 819 C CA . ASP A 1 107 ? 7.160 -13.759 21.498 1.00 85.62 107 ASP A CA 1
ATOM 820 C C . ASP A 1 107 ? 5.806 -13.039 21.343 1.00 85.62 107 ASP A C 1
ATOM 822 O O . ASP A 1 107 ? 5.464 -12.449 20.317 1.00 85.62 107 ASP A O 1
ATOM 826 N N . MET A 1 108 ? 4.995 -13.089 22.402 1.00 89.88 108 MET A N 1
ATOM 827 C CA . MET A 1 108 ? 3.821 -12.228 22.543 1.00 89.88 108 MET A CA 1
ATOM 828 C C . MET A 1 108 ? 4.211 -10.963 23.306 1.00 89.88 108 MET A C 1
ATOM 830 O O . MET A 1 108 ? 4.794 -11.043 24.387 1.00 89.88 108 MET A O 1
ATOM 834 N N . ALA A 1 109 ? 3.830 -9.803 22.783 1.00 91.31 109 ALA A N 1
ATOM 835 C CA . ALA A 1 109 ? 4.037 -8.510 23.423 1.00 91.31 109 ALA A CA 1
ATOM 836 C C . ALA A 1 109 ? 2.703 -7.884 23.849 1.00 91.31 109 ALA A C 1
ATOM 838 O O . ALA A 1 109 ? 1.633 -8.240 23.345 1.00 91.31 109 ALA A O 1
ATOM 839 N N . THR A 1 110 ? 2.771 -6.937 24.786 1.00 94.19 110 THR A N 1
ATOM 840 C CA . THR A 1 110 ? 1.618 -6.144 25.222 1.00 94.19 110 THR A CA 1
ATOM 841 C C . THR A 1 110 ? 1.929 -4.658 25.200 1.00 94.19 110 THR A C 1
ATOM 843 O O . THR A 1 110 ? 2.930 -4.236 25.774 1.00 94.19 110 THR A O 1
ATOM 846 N N . ASP A 1 111 ? 1.012 -3.871 24.649 1.00 93.75 111 ASP A N 1
ATOM 847 C CA . ASP A 1 111 ? 1.053 -2.412 24.672 1.00 93.75 111 ASP A CA 1
ATOM 848 C C . ASP A 1 111 ? -0.052 -1.863 25.575 1.00 93.75 111 ASP A C 1
ATOM 850 O O . ASP A 1 111 ? -1.182 -2.352 25.567 1.00 93.75 111 ASP A O 1
ATOM 854 N N . SER A 1 112 ? 0.267 -0.806 26.324 1.00 94.88 112 SER A N 1
ATOM 855 C CA . SER A 1 112 ? -0.704 -0.026 27.097 1.00 94.88 112 SER A CA 1
ATOM 856 C C . SER A 1 112 ? -0.979 1.308 26.408 1.00 94.88 112 SER A C 1
ATOM 858 O O . SER A 1 112 ? -0.062 2.078 26.122 1.00 94.88 112 SER A O 1
ATOM 860 N N . ILE A 1 113 ? -2.252 1.587 26.154 1.00 96.19 113 ILE A N 1
ATOM 861 C CA . ILE A 1 113 ? -2.734 2.728 25.378 1.00 96.19 113 ILE A CA 1
ATOM 862 C C . ILE A 1 113 ? -3.794 3.445 26.212 1.00 96.19 113 ILE A C 1
ATOM 864 O O . ILE A 1 113 ? -4.718 2.822 26.727 1.00 96.19 113 ILE A O 1
ATOM 868 N N . ARG A 1 114 ? -3.695 4.766 26.353 1.00 97.56 114 ARG A N 1
ATOM 869 C CA . ARG A 1 114 ? -4.781 5.555 26.945 1.00 97.56 114 ARG A CA 1
ATOM 870 C C . ARG A 1 114 ? -5.861 5.779 25.899 1.00 97.56 114 ARG A C 1
ATOM 872 O O . ARG A 1 114 ? -5.538 6.115 24.761 1.00 97.56 114 ARG A O 1
ATOM 879 N N . TYR A 1 115 ? -7.126 5.627 26.274 1.00 97.62 115 TYR A N 1
ATOM 880 C CA . TYR A 1 115 ? -8.236 5.875 25.363 1.00 97.62 115 TYR A CA 1
ATOM 881 C C . TYR A 1 115 ? -9.326 6.745 25.983 1.00 97.62 115 TYR A C 1
ATOM 883 O O . TYR A 1 115 ? -9.540 6.751 27.193 1.00 97.62 115 TYR A O 1
ATOM 891 N N . SER A 1 116 ? -10.026 7.492 25.135 1.00 97.50 116 SER A N 1
ATOM 892 C CA . SER A 1 116 ? -11.216 8.247 25.520 1.00 97.50 116 SER A CA 1
ATOM 893 C C . SER A 1 116 ? -12.195 8.364 24.354 1.00 97.50 116 SER A C 1
ATOM 895 O O . SER A 1 116 ? -11.831 8.187 23.187 1.00 97.50 116 SER A O 1
ATOM 897 N N . PHE A 1 117 ? -13.456 8.653 24.674 1.00 97.25 117 PHE A N 1
ATOM 898 C CA . PHE A 1 117 ? -14.526 8.790 23.690 1.00 97.25 117 PHE A CA 1
ATOM 899 C C . PHE A 1 117 ? -15.021 10.229 23.588 1.00 97.25 117 PHE A C 1
ATOM 901 O O . PHE A 1 117 ? -15.253 10.893 24.596 1.00 97.25 117 PHE A O 1
ATOM 908 N N . GLY A 1 118 ? -15.247 10.670 22.352 1.00 94.12 118 GLY A N 1
ATOM 909 C CA . GLY A 1 118 ? -16.184 11.746 22.035 1.00 94.12 118 GLY A CA 1
ATOM 910 C C . GLY A 1 118 ? -17.496 11.175 21.488 1.00 94.12 118 GLY A C 1
ATOM 911 O O . GLY A 1 118 ? -17.717 9.967 21.515 1.00 94.12 118 GLY A O 1
ATOM 912 N N . THR A 1 119 ? -18.358 12.029 20.929 1.00 89.31 119 THR A N 1
ATOM 913 C CA . THR A 1 119 ? -19.669 11.610 20.394 1.00 89.31 119 THR A CA 1
ATOM 914 C C . THR A 1 119 ? -19.557 10.539 19.304 1.00 89.31 119 THR A C 1
ATOM 916 O O . THR A 1 119 ? -20.315 9.580 19.314 1.00 89.31 119 THR A O 1
ATOM 919 N N . ASN A 1 120 ? -18.600 10.681 18.380 1.00 93.81 120 ASN A N 1
ATOM 920 C CA . ASN A 1 120 ? -18.356 9.744 17.270 1.00 93.81 120 ASN A CA 1
ATOM 921 C C . ASN A 1 120 ? -16.860 9.501 17.035 1.00 93.81 120 ASN A C 1
ATOM 923 O O . ASN A 1 120 ? -16.434 9.146 15.932 1.00 93.81 120 ASN A O 1
ATOM 927 N N . THR A 1 121 ? -16.052 9.736 18.065 1.00 97.69 121 THR A N 1
ATOM 928 C CA . THR A 1 121 ? -14.600 9.650 17.980 1.00 97.69 121 THR A CA 1
ATOM 929 C C . THR A 1 121 ? -14.037 8.779 19.086 1.00 97.69 121 THR A C 1
ATOM 931 O O . THR A 1 121 ? -14.525 8.797 20.215 1.00 97.69 121 THR A O 1
ATOM 934 N N . LEU A 1 122 ? -12.990 8.040 18.743 1.00 98.06 122 LEU A N 1
ATOM 935 C CA . LEU A 1 122 ? -12.140 7.318 19.676 1.00 98.06 122 LEU A CA 1
ATOM 936 C C . LEU A 1 122 ? -10.767 7.970 19.618 1.00 98.06 122 LEU A C 1
ATOM 938 O O . LEU A 1 122 ? -10.155 8.046 18.555 1.00 98.06 122 LEU A O 1
ATOM 942 N N . VAL A 1 123 ? -10.293 8.464 20.751 1.00 97.56 123 VAL A N 1
ATOM 943 C CA . VAL A 1 123 ? -8.952 9.028 20.868 1.00 97.56 123 VAL A CA 1
ATOM 944 C C . VAL A 1 123 ? -8.067 7.966 21.492 1.00 97.56 123 VAL A C 1
ATOM 946 O O . VAL A 1 123 ? -8.367 7.503 22.587 1.00 97.56 123 VAL A O 1
ATOM 949 N N . LEU A 1 124 ? -6.996 7.582 20.801 1.00 96.88 124 LEU A N 1
ATOM 950 C CA . LEU A 1 124 ? -5.950 6.719 21.342 1.00 96.88 124 LEU A CA 1
ATOM 951 C C . LEU A 1 124 ? -4.684 7.542 21.554 1.00 96.88 124 LEU A C 1
ATOM 953 O O . LEU A 1 124 ? -4.192 8.175 20.619 1.00 96.88 124 LEU A O 1
ATOM 957 N N . ALA A 1 125 ? -4.150 7.510 22.767 1.00 95.62 125 ALA A N 1
ATOM 958 C CA . ALA A 1 125 ? -2.899 8.150 23.135 1.00 95.62 125 ALA A CA 1
ATOM 959 C C . ALA A 1 125 ? -1.896 7.088 23.596 1.00 95.62 125 ALA A C 1
ATOM 961 O O . ALA A 1 125 ? -2.103 6.398 24.596 1.00 95.62 125 ALA A O 1
ATOM 962 N N . GLN A 1 126 ? -0.801 6.964 22.852 1.00 91.12 126 GLN A N 1
ATOM 963 C CA . GLN A 1 126 ? 0.302 6.059 23.157 1.00 91.12 126 GLN A CA 1
ATOM 964 C C . GLN A 1 126 ? 1.606 6.849 23.061 1.00 91.12 126 GLN A C 1
ATOM 966 O O . GLN A 1 126 ? 1.887 7.500 22.045 1.00 91.12 126 GLN A O 1
ATOM 971 N N . ASN A 1 127 ? 2.402 6.794 24.128 1.00 85.88 127 ASN A N 1
ATOM 972 C CA . ASN A 1 127 ? 3.639 7.561 24.274 1.00 85.88 127 ASN A CA 1
ATOM 973 C C . ASN A 1 127 ? 3.396 9.072 24.060 1.00 85.88 127 ASN A C 1
ATOM 975 O O . ASN A 1 127 ? 2.608 9.683 24.778 1.00 85.88 127 ASN A O 1
ATOM 979 N N . HIS A 1 128 ? 4.050 9.665 23.057 1.00 84.12 128 HIS A N 1
ATOM 980 C CA . HIS A 1 128 ? 3.939 11.081 22.681 1.00 84.12 128 HIS A CA 1
ATOM 981 C C . HIS A 1 128 ? 3.025 11.323 21.471 1.00 84.12 128 HIS A C 1
ATOM 983 O O . HIS A 1 128 ? 3.058 12.397 20.875 1.00 84.12 128 HIS A O 1
ATOM 989 N N . SER A 1 129 ? 2.235 10.324 21.073 1.00 89.06 129 SER A N 1
ATOM 990 C CA . SER A 1 129 ? 1.356 10.411 19.909 1.00 89.06 129 SER A CA 1
ATOM 991 C C . SER A 1 129 ? -0.102 10.255 20.317 1.00 89.06 129 SER A C 1
ATOM 993 O O . SER A 1 129 ? -0.446 9.433 21.164 1.00 89.06 129 SER A O 1
ATOM 995 N N . THR A 1 130 ? -0.964 11.064 19.709 1.00 93.56 130 THR A N 1
ATOM 996 C CA . THR A 1 130 ? -2.417 10.958 19.846 1.00 93.56 130 THR A CA 1
ATOM 997 C C . THR A 1 130 ? -3.013 10.777 18.463 1.00 93.56 130 THR A C 1
ATOM 999 O O . THR A 1 130 ? -2.723 11.556 17.559 1.00 93.56 130 THR A O 1
ATOM 1002 N N . THR A 1 131 ? -3.841 9.751 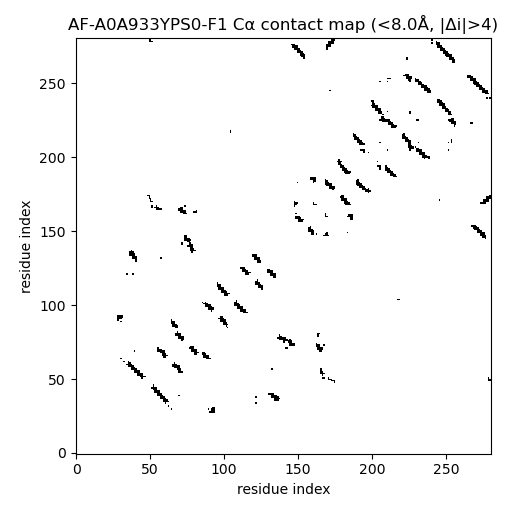18.300 1.00 94.75 131 THR A N 1
ATOM 1003 C CA . THR A 1 131 ? -4.588 9.490 17.067 1.00 94.75 131 THR A CA 1
ATOM 1004 C C . THR A 1 131 ? -6.075 9.608 17.358 1.00 94.75 131 THR A C 1
ATOM 1006 O O . THR A 1 131 ? -6.571 9.030 18.326 1.00 94.75 131 THR A O 1
ATOM 1009 N N . ILE A 1 132 ? -6.790 10.352 16.518 1.00 96.56 132 ILE A N 1
ATOM 1010 C CA . ILE A 1 132 ? -8.237 10.531 16.630 1.00 96.56 132 ILE A CA 1
ATOM 1011 C C . ILE A 1 132 ? -8.896 9.726 15.519 1.00 96.56 132 ILE A C 1
ATOM 1013 O O . ILE A 1 132 ? -8.798 10.068 14.344 1.00 96.56 132 ILE A O 1
ATOM 1017 N N . TYR A 1 133 ? -9.602 8.674 15.903 1.00 98.06 133 TYR A N 1
ATOM 1018 C CA . TYR A 1 133 ? -10.387 7.855 14.999 1.00 98.06 133 TYR A CA 1
ATOM 1019 C C . TYR A 1 133 ? -11.827 8.350 14.946 1.00 98.06 133 TYR A C 1
ATOM 1021 O O . TYR A 1 133 ? -12.393 8.776 15.953 1.00 98.06 133 TYR A O 1
ATOM 1029 N N . LYS A 1 134 ? -12.445 8.236 13.775 1.00 97.62 134 LYS A N 1
ATOM 1030 C CA . LYS A 1 134 ? -13.878 8.420 13.549 1.00 97.62 134 LYS A CA 1
ATOM 1031 C C . LYS A 1 134 ? -14.554 7.059 13.474 1.00 97.62 134 LYS A C 1
ATOM 1033 O O . LYS A 1 134 ? -14.010 6.128 12.876 1.00 97.62 134 LYS A O 1
ATOM 1038 N N . ARG A 1 135 ? -15.744 6.951 14.062 1.00 97.56 135 ARG A N 1
ATOM 1039 C CA . ARG A 1 135 ? -16.582 5.756 13.936 1.00 97.56 135 ARG A CA 1
ATOM 1040 C C . ARG A 1 135 ? -17.121 5.639 12.510 1.00 97.56 135 ARG A C 1
ATOM 1042 O O . ARG A 1 135 ? -17.479 6.644 11.897 1.00 97.56 135 ARG A O 1
ATOM 1049 N N . THR A 1 136 ? -17.180 4.420 11.989 1.00 96.75 136 THR A N 1
ATOM 1050 C CA . THR A 1 136 ? -17.666 4.121 10.637 1.00 96.75 136 THR A CA 1
ATOM 1051 C C . THR A 1 136 ? -18.185 2.679 10.553 1.00 96.75 136 THR A C 1
ATOM 1053 O O . THR A 1 136 ? -18.483 2.053 11.572 1.00 96.75 136 THR A O 1
ATOM 1056 N N . SER A 1 137 ? -18.332 2.151 9.341 1.00 97.44 137 SER A N 1
ATOM 1057 C CA . SER A 1 137 ? -18.606 0.740 9.071 1.00 97.44 137 SER A CA 1
ATOM 1058 C C . SER A 1 137 ? -17.866 0.290 7.814 1.00 97.44 137 SER A C 1
ATOM 1060 O O . SER A 1 137 ? -17.793 1.044 6.840 1.00 97.44 137 SER A O 1
ATOM 1062 N N . VAL A 1 138 ? -17.354 -0.940 7.801 1.00 97.44 138 VAL A N 1
ATOM 1063 C CA . VAL A 1 138 ? -16.842 -1.580 6.575 1.00 97.44 138 VAL A CA 1
ATOM 1064 C C . VAL A 1 138 ? -17.879 -1.481 5.455 1.00 97.44 138 VAL A C 1
ATOM 1066 O O . VAL A 1 138 ? -19.078 -1.629 5.682 1.00 97.44 138 VAL A O 1
ATOM 1069 N N . GLY A 1 139 ? -17.403 -1.191 4.247 1.00 97.88 139 GLY A N 1
ATOM 1070 C CA . GLY A 1 139 ? -18.222 -0.886 3.076 1.00 97.88 139 GLY A CA 1
ATOM 1071 C C . GLY A 1 139 ? -18.557 0.599 2.914 1.00 97.88 139 GLY A C 1
ATOM 1072 O O . GLY A 1 139 ? -18.937 1.008 1.817 1.00 97.88 139 GLY A O 1
ATOM 1073 N N . SER A 1 140 ? -18.373 1.428 3.948 1.00 97.81 140 SER A N 1
ATOM 1074 C CA . SER A 1 140 ? -18.525 2.885 3.828 1.00 97.81 140 SER A CA 1
ATOM 1075 C C . SER A 1 140 ? -17.436 3.474 2.939 1.00 97.81 140 SER A C 1
ATOM 1077 O O . SER A 1 140 ? -16.266 3.105 3.055 1.00 97.81 140 SER A O 1
ATOM 1079 N N . GLN A 1 141 ? -17.807 4.420 2.078 1.00 97.00 141 GLN A N 1
ATOM 1080 C CA . GLN A 1 141 ? -16.846 5.166 1.273 1.00 97.00 141 GLN A CA 1
ATOM 1081 C C . GLN A 1 141 ? -16.108 6.182 2.154 1.00 97.00 141 GLN A C 1
ATOM 1083 O O . GLN A 1 141 ? -16.730 7.054 2.757 1.00 97.00 141 GLN A O 1
ATOM 1088 N N . VAL A 1 142 ? -14.784 6.052 2.237 1.00 95.19 142 VAL A N 1
ATOM 1089 C CA . VAL A 1 142 ? -13.909 6.898 3.073 1.00 95.19 142 VAL A CA 1
ATOM 1090 C C . VAL A 1 142 ? -12.889 7.686 2.251 1.00 95.19 142 VAL A C 1
ATOM 1092 O O . VAL A 1 142 ? -12.294 8.632 2.760 1.00 95.19 142 VAL A O 1
ATOM 1095 N N . ALA A 1 143 ? -12.713 7.324 0.981 1.00 93.44 143 ALA A N 1
ATOM 1096 C CA . ALA A 1 143 ? -11.883 8.026 0.015 1.00 93.44 143 ALA A CA 1
ATOM 1097 C C . ALA A 1 143 ? -12.550 8.014 -1.370 1.00 93.44 143 ALA A C 1
ATOM 1099 O O . ALA A 1 143 ? -13.541 7.315 -1.605 1.00 93.44 143 ALA A O 1
ATOM 1100 N N . ASN A 1 144 ? -12.008 8.796 -2.301 1.00 92.81 144 ASN A N 1
ATOM 1101 C CA . ASN A 1 144 ? -12.407 8.685 -3.698 1.00 92.81 144 ASN A CA 1
ATOM 1102 C C . ASN A 1 144 ? -11.852 7.381 -4.297 1.00 92.81 144 ASN A C 1
ATOM 1104 O O . ASN A 1 144 ? -10.733 6.998 -3.950 1.00 92.81 144 ASN A O 1
ATOM 1108 N N . PRO A 1 145 ? -12.600 6.707 -5.187 1.00 93.31 145 PRO A N 1
ATOM 1109 C CA . PRO A 1 145 ? -12.084 5.560 -5.917 1.00 93.31 145 PRO A CA 1
ATOM 1110 C C . PRO A 1 145 ? -10.866 5.940 -6.758 1.00 93.31 145 PRO A C 1
ATOM 1112 O O . PRO A 1 145 ? -10.877 6.925 -7.496 1.00 93.31 145 PRO A O 1
ATOM 1115 N N . GLU A 1 146 ? -9.836 5.112 -6.695 1.00 91.25 146 GLU A N 1
ATOM 1116 C CA . GLU A 1 146 ? -8.577 5.297 -7.388 1.00 91.25 146 GLU A CA 1
ATOM 1117 C C . GLU A 1 146 ? -8.049 3.938 -7.844 1.00 91.25 146 GLU A C 1
ATOM 1119 O O . GLU A 1 146 ? -7.549 3.137 -7.064 1.00 91.25 146 GLU A O 1
ATOM 1124 N N . GLN A 1 147 ? -8.169 3.638 -9.137 1.00 88.62 147 GLN A N 1
ATOM 1125 C CA . GLN A 1 147 ? -7.590 2.402 -9.670 1.00 88.62 147 GLN A CA 1
ATOM 1126 C C . GLN A 1 147 ? -6.072 2.382 -9.448 1.00 88.62 147 GLN A C 1
ATOM 1128 O O . GLN A 1 147 ? -5.364 3.243 -9.950 1.00 88.62 147 GLN A O 1
ATOM 1133 N N . ALA A 1 148 ? -5.558 1.408 -8.714 1.00 94.69 148 ALA A N 1
ATOM 1134 C CA . ALA A 1 148 ? -4.130 1.251 -8.481 1.00 94.69 148 ALA A CA 1
ATOM 1135 C C . ALA A 1 148 ? -3.832 -0.239 -8.530 1.00 94.69 148 ALA A C 1
ATOM 1137 O O . ALA A 1 148 ? -4.109 -0.970 -7.581 1.00 94.69 148 ALA A O 1
ATOM 1138 N N . THR A 1 149 ? -3.368 -0.708 -9.683 1.00 96.19 149 THR A N 1
ATOM 1139 C CA . THR A 1 149 ? -3.213 -2.141 -9.933 1.00 96.19 149 THR A CA 1
ATOM 1140 C C . THR A 1 149 ? -1.855 -2.437 -10.534 1.00 96.19 149 THR A C 1
ATOM 1142 O O . THR A 1 149 ? -1.388 -1.751 -11.443 1.00 96.19 149 THR A O 1
ATOM 1145 N N . MET A 1 150 ? -1.229 -3.494 -10.031 1.00 97.62 150 MET A N 1
ATOM 1146 C CA . MET A 1 150 ? -0.032 -4.078 -10.604 1.00 97.62 150 MET A CA 1
ATOM 1147 C C . MET A 1 150 ? -0.163 -5.594 -10.574 1.00 97.62 150 MET A C 1
ATOM 1149 O O . MET A 1 150 ? -0.614 -6.181 -9.590 1.00 97.62 150 MET A O 1
ATOM 1153 N N . SER A 1 151 ? 0.241 -6.227 -11.667 1.00 97.56 151 SER A N 1
ATOM 1154 C CA . SER A 1 151 ? 0.449 -7.669 -11.746 1.00 97.56 151 SER A CA 1
ATOM 1155 C C . SER A 1 151 ? 1.896 -7.903 -12.140 1.00 97.56 151 SER A C 1
ATOM 1157 O O . SER A 1 151 ? 2.351 -7.354 -13.141 1.00 97.56 151 SER A O 1
ATOM 1159 N N . VAL A 1 152 ? 2.618 -8.691 -11.353 1.00 96.81 152 VAL A N 1
ATOM 1160 C CA . VAL A 1 152 ? 4.025 -9.015 -11.577 1.00 96.81 152 VAL A CA 1
ATOM 1161 C C . VAL A 1 152 ? 4.224 -10.516 -11.451 1.00 96.81 152 VAL A C 1
ATOM 1163 O O . VAL A 1 152 ? 3.728 -11.147 -10.530 1.00 96.81 152 VAL A O 1
ATOM 1166 N N . ILE A 1 153 ? 4.940 -11.104 -12.392 1.00 97.50 153 ILE A N 1
ATOM 1167 C CA . ILE A 1 153 ? 5.424 -12.474 -12.338 1.00 97.50 153 ILE A CA 1
ATOM 1168 C C . ILE A 1 153 ? 6.838 -12.418 -11.771 1.00 97.50 153 ILE A C 1
ATOM 1170 O O . ILE A 1 153 ? 7.713 -11.823 -12.400 1.00 97.50 153 ILE A O 1
ATOM 1174 N N . ILE A 1 154 ? 7.048 -13.028 -10.604 1.00 94.88 154 ILE A N 1
ATOM 1175 C CA . ILE A 1 154 ? 8.353 -13.160 -9.948 1.00 94.88 154 ILE A CA 1
ATOM 1176 C C . ILE A 1 154 ? 8.719 -14.641 -9.938 1.00 94.88 154 ILE A C 1
ATOM 1178 O O . ILE A 1 154 ? 8.032 -15.438 -9.308 1.00 94.88 154 ILE A O 1
ATOM 1182 N N . ASP A 1 155 ? 9.761 -15.022 -10.677 1.00 93.06 155 ASP A N 1
ATOM 1183 C CA . ASP A 1 155 ? 10.202 -16.419 -10.832 1.00 93.06 155 ASP A CA 1
ATOM 1184 C C . ASP A 1 155 ? 9.061 -17.408 -11.139 1.00 93.06 155 ASP A C 1
ATOM 1186 O O . ASP A 1 155 ? 8.985 -18.505 -10.590 1.00 93.06 155 ASP A O 1
ATOM 1190 N N . SER A 1 156 ? 8.182 -17.033 -12.072 1.00 92.81 156 SER A N 1
ATOM 1191 C CA . SER A 1 156 ? 6.990 -17.795 -12.498 1.00 92.81 156 SER A CA 1
ATOM 1192 C C . SER A 1 156 ? 5.785 -17.738 -11.553 1.00 92.81 156 SER A C 1
ATOM 1194 O O . SER A 1 156 ? 4.742 -18.303 -11.878 1.00 92.81 156 SER A O 1
ATOM 1196 N N . VAL A 1 157 ? 5.872 -17.026 -10.428 1.00 95.12 157 VAL A N 1
ATOM 1197 C CA . VAL A 1 157 ? 4.736 -16.808 -9.524 1.00 95.12 157 VAL A CA 1
ATOM 1198 C C . VAL A 1 157 ? 4.063 -15.487 -9.862 1.00 95.12 157 VAL A C 1
ATOM 1200 O O . VAL A 1 157 ? 4.692 -14.432 -9.799 1.00 95.12 157 VAL A O 1
ATOM 1203 N N . LEU A 1 158 ? 2.777 -15.535 -10.212 1.00 96.31 158 LEU A N 1
ATOM 1204 C CA . LEU A 1 158 ? 1.975 -14.330 -10.388 1.00 96.31 158 LEU A CA 1
ATOM 1205 C C . LEU A 1 158 ? 1.621 -13.736 -9.024 1.00 96.31 158 LEU A C 1
ATOM 1207 O O . LEU A 1 158 ? 0.925 -14.347 -8.219 1.00 96.31 158 LEU A O 1
ATOM 1211 N N . VAL A 1 159 ? 2.045 -12.500 -8.827 1.00 95.06 159 VAL A N 1
ATOM 1212 C CA . VAL A 1 159 ? 1.823 -11.688 -7.644 1.00 95.06 159 VAL A CA 1
ATOM 1213 C C . VAL A 1 159 ? 1.052 -10.439 -8.061 1.00 95.06 159 VAL A C 1
ATOM 1215 O O . VAL A 1 159 ? 1.319 -9.837 -9.104 1.00 95.06 159 VAL A O 1
ATOM 1218 N N . ARG A 1 160 ? 0.066 -10.042 -7.260 1.00 95.50 160 ARG A N 1
ATOM 1219 C CA . ARG A 1 160 ? -0.721 -8.828 -7.495 1.00 95.50 160 ARG A CA 1
ATOM 1220 C C . ARG A 1 160 ? -0.553 -7.879 -6.327 1.00 95.50 160 ARG A C 1
ATOM 1222 O O . ARG A 1 160 ? -0.465 -8.326 -5.187 1.00 95.50 160 ARG A O 1
ATOM 1229 N N . SER A 1 161 ? -0.531 -6.582 -6.614 1.00 94.88 161 SER A N 1
ATOM 1230 C CA . SER A 1 161 ? -0.650 -5.570 -5.567 1.00 94.88 161 SER A CA 1
ATOM 1231 C C . SER A 1 161 ? -1.946 -5.797 -4.775 1.00 94.88 161 SER A C 1
ATOM 1233 O O . SER A 1 161 ? -2.962 -6.146 -5.392 1.00 94.88 161 SER A O 1
ATOM 1235 N N . PRO A 1 162 ? -1.948 -5.594 -3.448 1.00 94.12 162 PRO A N 1
ATOM 1236 C CA . PRO A 1 162 ? -3.145 -5.802 -2.643 1.00 94.12 162 PRO A CA 1
ATOM 1237 C C . PRO A 1 162 ? -4.276 -4.876 -3.106 1.00 94.12 162 PRO A C 1
ATOM 1239 O O . PRO A 1 162 ? -4.039 -3.713 -3.431 1.00 94.12 162 PRO A O 1
ATOM 1242 N N . SER A 1 163 ? -5.508 -5.387 -3.148 1.00 93.56 163 SER A N 1
ATOM 1243 C CA . SER A 1 163 ? -6.695 -4.584 -3.484 1.00 93.56 163 SER A CA 1
ATOM 1244 C C . SER A 1 163 ? -7.134 -3.684 -2.329 1.00 93.56 163 SER A C 1
ATOM 1246 O O . SER A 1 163 ? -7.712 -2.622 -2.568 1.00 93.56 163 SER A O 1
ATOM 1248 N N . VAL A 1 164 ? -6.837 -4.101 -1.094 1.00 95.56 164 VAL A N 1
ATOM 1249 C CA . VAL A 1 164 ? -7.117 -3.376 0.145 1.00 95.56 164 VAL A CA 1
ATOM 1250 C C . VAL A 1 164 ? -5.801 -3.053 0.842 1.00 95.56 164 VAL A C 1
ATOM 1252 O O . VAL A 1 164 ? -5.028 -3.958 1.147 1.00 95.56 164 VAL A O 1
ATOM 1255 N N . ALA A 1 165 ? -5.536 -1.774 1.103 1.00 94.88 165 ALA A N 1
ATOM 1256 C CA . ALA A 1 165 ? -4.311 -1.351 1.781 1.00 94.88 165 ALA A CA 1
ATOM 1257 C C . ALA A 1 165 ? -4.508 -0.055 2.579 1.00 94.88 165 ALA A C 1
ATOM 1259 O O . ALA A 1 165 ? -5.454 0.700 2.358 1.00 94.88 165 ALA A O 1
ATOM 1260 N N . ALA A 1 166 ? -3.603 0.213 3.520 1.00 93.94 166 ALA A N 1
ATOM 1261 C CA . ALA A 1 166 ? -3.587 1.462 4.286 1.00 93.94 166 ALA A CA 1
ATOM 1262 C C . ALA A 1 166 ? -3.177 2.674 3.427 1.00 93.94 166 ALA A C 1
ATOM 1264 O O . ALA A 1 166 ? -3.605 3.797 3.675 1.00 93.94 166 ALA A O 1
ATOM 1265 N N . VAL A 1 167 ? -2.354 2.452 2.406 1.00 93.62 167 VAL A N 1
ATOM 1266 C CA . VAL A 1 167 ? -1.889 3.463 1.448 1.00 93.62 167 VAL A CA 1
ATOM 1267 C C . VAL A 1 167 ? -2.108 2.945 0.036 1.00 93.62 167 VAL A C 1
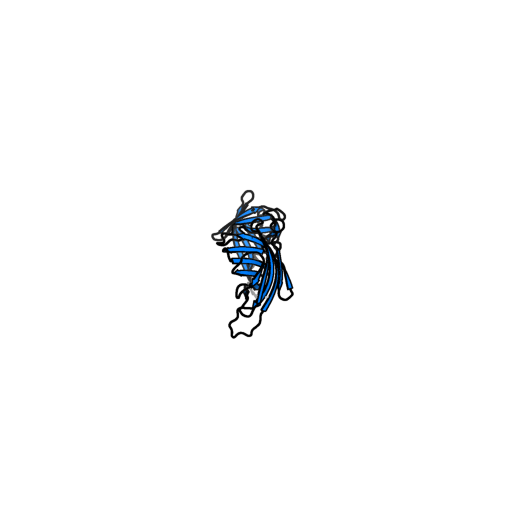ATOM 1269 O O . VAL A 1 167 ? -2.225 1.733 -0.152 1.00 93.62 167 VAL A O 1
ATOM 1272 N N . ILE A 1 168 ? -2.143 3.847 -0.948 1.00 94.56 168 ILE A N 1
ATOM 1273 C CA . ILE A 1 168 ? -2.286 3.466 -2.358 1.00 94.56 168 ILE A CA 1
ATOM 1274 C C . ILE A 1 168 ? -1.198 2.434 -2.693 1.00 94.56 168 ILE A C 1
ATOM 1276 O O . ILE A 1 168 ? -0.009 2.746 -2.572 1.00 94.56 168 ILE A O 1
ATOM 1280 N N . PRO A 1 169 ? -1.576 1.210 -3.100 1.00 94.81 169 PRO A N 1
ATOM 1281 C CA . PRO A 1 169 ? -0.649 0.092 -3.172 1.00 94.81 169 PRO A CA 1
ATOM 1282 C C . PRO A 1 169 ? 0.268 0.177 -4.385 1.00 94.81 169 PRO A C 1
ATOM 1284 O O . PRO A 1 169 ? 1.304 -0.469 -4.384 1.00 94.81 169 PRO A O 1
ATOM 1287 N N . VAL A 1 170 ? -0.092 0.955 -5.408 1.00 96.88 170 VAL A N 1
ATOM 1288 C CA . VAL A 1 170 ? 0.703 1.160 -6.622 1.00 96.88 170 VAL A CA 1
ATOM 1289 C C . VAL A 1 170 ? 0.595 2.614 -7.023 1.00 96.88 170 VAL A C 1
ATOM 1291 O O . VAL A 1 170 ? -0.513 3.110 -7.193 1.00 96.88 170 VAL A O 1
ATOM 1294 N N . TYR A 1 171 ? 1.715 3.298 -7.207 1.00 96.50 171 TYR A N 1
ATOM 1295 C CA . TYR A 1 171 ? 1.708 4.679 -7.667 1.00 96.50 171 TYR A CA 1
ATOM 1296 C C . TYR A 1 171 ? 2.978 5.023 -8.432 1.00 96.50 171 TYR A C 1
ATOM 1298 O O . TYR A 1 171 ? 4.026 4.394 -8.269 1.00 96.50 171 TYR A O 1
ATOM 1306 N N . VAL A 1 172 ? 2.870 6.050 -9.266 1.00 97.00 172 VAL A N 1
ATOM 1307 C CA . VAL A 1 172 ? 3.990 6.634 -9.990 1.00 97.00 172 VAL A CA 1
ATOM 1308 C C . VAL A 1 172 ? 4.231 8.043 -9.473 1.00 97.00 172 VAL A C 1
ATOM 1310 O O . VAL A 1 172 ? 3.308 8.838 -9.337 1.00 97.00 172 VAL A O 1
ATOM 1313 N N . THR A 1 173 ? 5.488 8.359 -9.206 1.00 95.00 173 THR A N 1
ATOM 1314 C CA . THR A 1 173 ? 5.940 9.673 -8.760 1.00 95.00 173 THR A CA 1
ATOM 1315 C C . THR A 1 173 ? 6.870 10.269 -9.803 1.00 95.00 173 THR A C 1
ATOM 1317 O O . THR A 1 173 ? 7.805 9.605 -10.254 1.00 95.00 173 THR A O 1
ATOM 1320 N N . ARG A 1 174 ? 6.681 11.550 -10.125 1.00 91.88 174 ARG A N 1
ATOM 1321 C CA . ARG A 1 174 ? 7.670 12.357 -10.844 1.00 91.88 174 ARG A CA 1
ATOM 1322 C C . ARG A 1 174 ? 8.262 13.388 -9.889 1.00 91.88 174 ARG A C 1
ATOM 1324 O O . ARG A 1 174 ? 7.687 14.443 -9.657 1.00 91.88 174 ARG A O 1
ATOM 1331 N N . TRP A 1 175 ? 9.408 13.042 -9.309 1.00 78.12 175 TRP A N 1
ATOM 1332 C CA . TRP A 1 175 ? 10.143 13.880 -8.348 1.00 78.12 175 TRP A CA 1
ATOM 1333 C C . TRP A 1 175 ? 10.879 15.041 -9.048 1.00 78.12 175 TRP A C 1
ATOM 1335 O O . TRP A 1 175 ? 11.159 16.064 -8.442 1.00 78.12 175 TRP A O 1
ATOM 1345 N N . GLN A 1 176 ? 11.265 14.865 -10.315 1.00 81.62 176 GLN A N 1
ATOM 1346 C CA . GLN A 1 176 ? 12.007 15.838 -11.128 1.00 81.62 176 GLN A CA 1
ATOM 1347 C C . GLN A 1 176 ? 11.491 15.761 -12.557 1.00 81.62 176 GLN A C 1
ATOM 1349 O O . GLN A 1 176 ? 10.974 14.727 -12.981 1.00 81.62 176 GLN A O 1
ATOM 1354 N N . SER A 1 177 ? 11.734 16.811 -13.341 1.00 82.88 177 SER A N 1
ATOM 1355 C CA . SER A 1 177 ? 11.384 16.839 -14.763 1.00 82.88 177 SER A CA 1
ATOM 1356 C C . SER A 1 177 ? 11.898 15.619 -15.540 1.00 82.88 177 SER A C 1
ATOM 1358 O O . SER A 1 177 ? 11.243 15.192 -16.481 1.00 82.88 177 SER A O 1
ATOM 1360 N N . THR A 1 178 ? 13.003 14.994 -15.136 1.00 88.56 178 THR A N 1
ATOM 1361 C CA . THR A 1 178 ? 13.606 13.866 -15.864 1.00 88.56 178 THR A CA 1
ATOM 1362 C C . THR A 1 178 ? 13.603 12.546 -15.098 1.00 88.56 178 THR A C 1
ATOM 1364 O O . THR A 1 178 ? 14.220 11.589 -15.563 1.00 88.56 178 THR A O 1
ATOM 1367 N N . ARG A 1 179 ? 12.945 12.457 -13.934 1.00 91.94 179 ARG A N 1
ATOM 1368 C CA . ARG A 1 179 ? 12.930 11.227 -13.128 1.00 91.94 179 ARG A CA 1
ATOM 1369 C C . ARG A 1 179 ? 11.525 10.780 -12.785 1.00 91.94 179 ARG A C 1
ATOM 1371 O O . ARG A 1 179 ? 10.784 11.507 -12.122 1.00 91.94 179 ARG A O 1
ATOM 1378 N N . LEU A 1 180 ? 11.217 9.554 -13.189 1.00 95.00 180 LEU A N 1
ATOM 1379 C CA . LEU A 1 180 ? 9.976 8.859 -12.880 1.00 95.00 180 LEU A CA 1
ATOM 1380 C C . LEU A 1 180 ? 10.283 7.681 -11.953 1.00 95.00 180 LEU A C 1
ATOM 1382 O O . LEU A 1 180 ? 11.296 7.003 -12.116 1.00 95.00 180 LEU A O 1
ATOM 1386 N N . GLN A 1 181 ? 9.411 7.417 -10.991 1.00 96.00 181 GLN A N 1
ATOM 1387 C CA . GLN A 1 181 ? 9.542 6.289 -10.082 1.00 96.00 181 GLN A CA 1
ATOM 1388 C C . GLN A 1 181 ? 8.205 5.567 -9.957 1.00 96.00 181 GLN A C 1
ATOM 1390 O O . GLN A 1 181 ? 7.222 6.163 -9.530 1.00 96.00 181 GLN A O 1
ATOM 1395 N N . LEU A 1 182 ? 8.177 4.284 -10.300 1.00 97.38 182 LEU A N 1
ATOM 1396 C CA . LEU A 1 182 ? 7.078 3.376 -9.994 1.00 97.38 182 LEU A CA 1
ATOM 1397 C C . LEU A 1 182 ? 7.345 2.733 -8.634 1.00 97.38 182 LEU A C 1
ATOM 1399 O O . LEU A 1 182 ? 8.432 2.203 -8.393 1.00 97.38 182 LEU A O 1
ATOM 1403 N N . ARG A 1 183 ? 6.343 2.747 -7.760 1.00 96.62 183 ARG A N 1
ATOM 1404 C CA . ARG A 1 183 ? 6.363 2.047 -6.476 1.00 96.62 183 ARG A CA 1
ATOM 1405 C C . ARG A 1 183 ? 5.143 1.160 -6.361 1.00 96.62 183 ARG A C 1
ATOM 1407 O O . ARG A 1 183 ? 4.042 1.570 -6.719 1.00 96.62 183 ARG A O 1
ATOM 1414 N N . SER A 1 184 ? 5.342 -0.032 -5.819 1.00 96.75 184 SER A N 1
ATOM 1415 C CA . SER A 1 184 ? 4.255 -0.938 -5.490 1.00 96.75 184 SER A CA 1
ATOM 1416 C C . SER A 1 184 ? 4.518 -1.673 -4.188 1.00 96.75 184 SER A C 1
ATOM 1418 O O . SER A 1 184 ? 5.632 -2.126 -3.934 1.00 96.75 184 SER A O 1
ATOM 1420 N N . ILE A 1 185 ? 3.465 -1.863 -3.407 1.00 94.94 185 ILE A N 1
ATOM 1421 C CA . ILE A 1 185 ? 3.366 -2.907 -2.397 1.00 94.94 185 ILE A CA 1
ATOM 1422 C C . ILE A 1 185 ? 3.059 -4.211 -3.133 1.00 94.94 185 ILE A C 1
ATOM 1424 O O . ILE A 1 185 ? 2.227 -4.243 -4.044 1.00 94.94 185 ILE A O 1
ATOM 1428 N N . ILE A 1 186 ? 3.754 -5.272 -2.755 1.00 93.06 186 ILE A N 1
ATOM 1429 C CA . ILE A 1 186 ? 3.453 -6.650 -3.140 1.00 93.06 186 ILE A CA 1
ATOM 1430 C C . ILE A 1 186 ? 3.276 -7.464 -1.849 1.00 93.06 186 ILE A C 1
ATOM 1432 O O . ILE A 1 186 ? 3.737 -7.012 -0.801 1.00 93.06 186 ILE A O 1
ATOM 1436 N N . PRO A 1 187 ? 2.596 -8.620 -1.883 1.00 89.06 187 PRO A N 1
ATOM 1437 C CA . PRO A 1 187 ? 2.618 -9.590 -0.796 1.00 89.06 187 PRO A CA 1
ATOM 1438 C C . PRO A 1 187 ? 4.018 -9.728 -0.199 1.00 89.06 187 PRO A C 1
ATOM 1440 O O . PRO A 1 187 ? 4.990 -9.922 -0.934 1.00 89.06 187 PRO A O 1
ATOM 1443 N N . ASP A 1 188 ? 4.089 -9.523 1.114 1.00 86.19 188 ASP A N 1
ATOM 1444 C CA . ASP A 1 188 ? 5.305 -9.601 1.921 1.00 86.19 188 ASP A CA 1
ATOM 1445 C C . ASP A 1 188 ? 6.449 -8.716 1.414 1.00 86.19 188 ASP A C 1
ATOM 1447 O O . ASP A 1 188 ? 7.617 -9.055 1.573 1.00 86.19 188 ASP A O 1
ATOM 1451 N N . GLY A 1 189 ? 6.167 -7.583 0.761 1.00 92.75 189 GLY A N 1
ATOM 1452 C CA . GLY A 1 189 ? 7.247 -6.806 0.174 1.00 92.75 189 GLY A CA 1
ATOM 1453 C C . GLY A 1 189 ? 6.882 -5.545 -0.596 1.00 92.75 189 GLY A C 1
ATOM 1454 O O . GLY A 1 189 ? 5.778 -5.005 -0.553 1.00 92.75 189 GLY A O 1
ATOM 1455 N N . THR A 1 190 ? 7.873 -5.053 -1.335 1.00 95.69 190 THR A N 1
ATOM 1456 C CA . THR A 1 190 ? 7.741 -3.896 -2.220 1.00 95.69 190 THR A CA 1
ATOM 1457 C C . THR A 1 190 ? 8.521 -4.088 -3.515 1.00 95.69 190 THR A C 1
ATOM 1459 O O . THR A 1 190 ? 9.521 -4.807 -3.576 1.00 95.69 190 THR A O 1
ATOM 1462 N N . LEU A 1 191 ? 8.067 -3.396 -4.552 1.00 97.25 191 LEU A N 1
ATOM 1463 C CA . LEU A 1 191 ? 8.735 -3.245 -5.834 1.00 97.25 191 LEU A CA 1
ATOM 1464 C C . LEU A 1 191 ? 8.946 -1.756 -6.100 1.00 97.25 191 LEU A C 1
ATOM 1466 O O . LEU A 1 191 ? 8.052 -0.937 -5.877 1.00 97.25 191 LEU A O 1
ATOM 1470 N N . LEU A 1 192 ? 10.129 -1.410 -6.596 1.00 97.00 192 LEU A N 1
ATOM 1471 C CA . LEU A 1 192 ? 10.485 -0.046 -6.966 1.00 97.00 192 LEU A CA 1
ATOM 1472 C C . LEU A 1 192 ? 11.246 -0.050 -8.291 1.00 97.00 192 LEU A C 1
ATOM 1474 O O . LEU A 1 192 ? 12.224 -0.781 -8.434 1.00 97.00 192 LEU A O 1
ATOM 1478 N N . ILE A 1 193 ? 10.803 0.765 -9.247 1.00 97.50 193 ILE A N 1
ATOM 1479 C CA . ILE A 1 193 ? 11.497 0.993 -10.518 1.00 97.50 193 ILE A CA 1
ATOM 1480 C C . ILE A 1 193 ? 11.723 2.488 -10.687 1.00 97.50 193 ILE A C 1
ATOM 1482 O O . ILE A 1 193 ? 10.783 3.275 -10.613 1.00 97.50 193 ILE A O 1
ATOM 1486 N N . GLU A 1 194 ? 12.963 2.876 -10.942 1.00 95.88 194 GLU A N 1
ATOM 1487 C CA . GLU A 1 194 ? 13.353 4.240 -11.279 1.00 95.88 194 GLU A CA 1
ATOM 1488 C C . GLU A 1 194 ? 13.723 4.350 -12.756 1.00 95.88 194 GLU A C 1
ATOM 1490 O O . GLU A 1 194 ? 14.472 3.532 -13.291 1.00 95.88 194 GLU A O 1
ATOM 1495 N 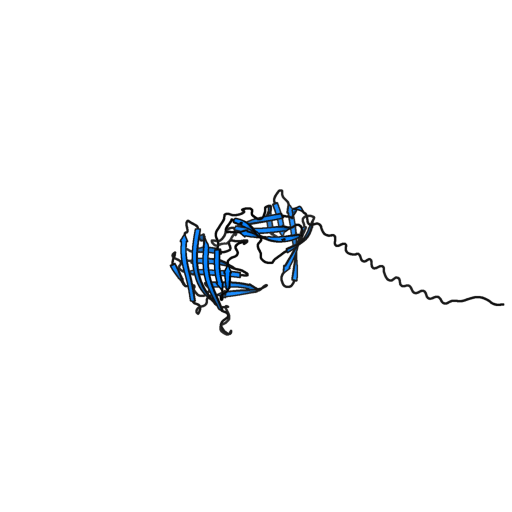N . VAL A 1 195 ? 13.232 5.409 -13.391 1.00 94.94 195 VAL A N 1
ATOM 1496 C CA . VAL A 1 195 ? 13.559 5.793 -14.760 1.00 94.94 195 VAL A CA 1
ATOM 1497 C C . VAL A 1 195 ? 14.252 7.143 -14.721 1.00 94.94 195 VAL A C 1
ATOM 1499 O O . VAL A 1 195 ? 13.658 8.151 -14.333 1.00 94.94 195 VAL A O 1
ATOM 1502 N N . ASP A 1 196 ? 15.514 7.154 -15.135 1.00 92.62 196 ASP A N 1
ATOM 1503 C CA . ASP A 1 196 ? 16.268 8.377 -15.383 1.00 92.62 196 ASP A CA 1
ATOM 1504 C C . ASP A 1 196 ? 16.045 8.852 -16.830 1.00 92.62 196 ASP A C 1
ATOM 1506 O O . ASP A 1 196 ? 15.779 8.050 -17.725 1.00 92.62 196 ASP A O 1
ATOM 1510 N N . HIS A 1 197 ? 16.191 10.157 -17.071 1.00 92.81 197 HIS A N 1
ATOM 1511 C CA . HIS A 1 197 ? 15.989 10.789 -18.384 1.00 92.81 197 HIS A CA 1
ATOM 1512 C C . HIS A 1 197 ? 14.589 10.546 -18.978 1.00 9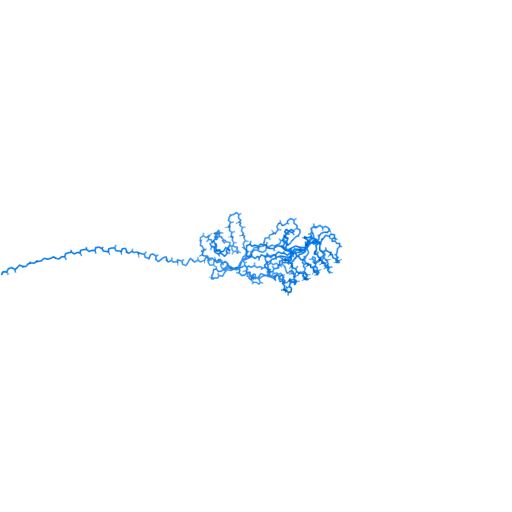2.81 197 HIS A C 1
ATOM 1514 O O . HIS A 1 197 ? 14.425 10.402 -20.189 1.00 92.81 197 HIS A O 1
ATOM 1520 N N . PHE A 1 198 ? 13.569 10.510 -18.120 1.00 95.06 198 PHE A N 1
ATOM 1521 C CA . PHE A 1 198 ? 12.177 10.380 -18.531 1.00 95.06 198 PHE A CA 1
ATOM 1522 C C . PHE A 1 198 ? 11.734 11.584 -19.376 1.00 95.06 198 PHE A C 1
ATOM 1524 O O . PHE A 1 198 ? 11.921 12.734 -18.973 1.00 95.06 198 PHE A O 1
ATOM 1531 N N . VAL A 1 199 ? 11.125 11.307 -20.531 1.00 94.56 199 VAL A N 1
ATOM 1532 C CA . VAL A 1 199 ? 10.654 12.325 -21.492 1.00 94.56 199 VAL A CA 1
ATOM 1533 C C . VAL A 1 199 ? 9.208 12.113 -21.955 1.00 94.56 199 VAL A C 1
ATOM 1535 O O . VAL A 1 199 ? 8.699 12.932 -22.714 1.00 94.56 199 VAL A O 1
ATOM 1538 N N . GLY A 1 200 ? 8.531 11.053 -21.504 1.00 95.19 200 GLY A N 1
ATOM 1539 C CA . GLY A 1 200 ? 7.149 10.746 -21.872 1.00 95.19 200 GLY A CA 1
ATOM 1540 C C . GLY A 1 200 ? 6.909 9.250 -22.058 1.00 95.19 200 GLY A C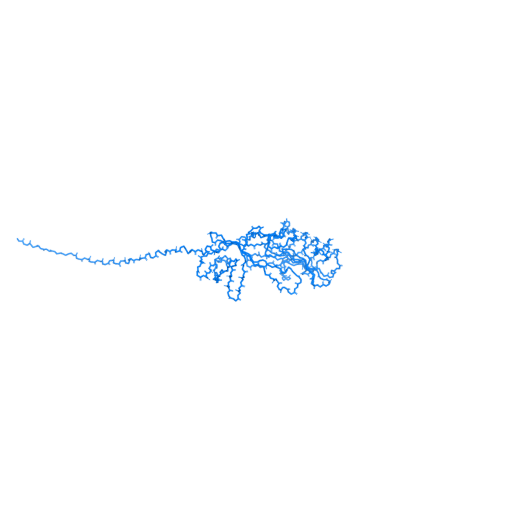 1
ATOM 1541 O O . GLY A 1 200 ? 7.550 8.412 -21.434 1.00 95.19 200 GLY A O 1
ATOM 1542 N N . THR A 1 201 ? 5.961 8.898 -22.917 1.00 98.06 201 THR A N 1
ATOM 1543 C CA . THR A 1 201 ? 5.731 7.502 -23.310 1.00 98.06 201 THR A CA 1
ATOM 1544 C C . THR A 1 201 ? 6.927 6.942 -24.079 1.00 98.06 201 THR A C 1
ATOM 1546 O O . THR A 1 201 ? 7.556 7.663 -24.857 1.00 98.06 201 THR A O 1
ATOM 1549 N N . GLY A 1 202 ? 7.208 5.651 -23.924 1.00 97.94 202 GLY A N 1
ATOM 1550 C CA . GLY A 1 202 ? 8.318 4.989 -24.606 1.00 97.94 202 GLY A CA 1
ATOM 1551 C C . GLY A 1 202 ? 8.976 3.904 -23.764 1.00 97.94 202 GLY A C 1
ATOM 1552 O O . GLY A 1 202 ? 8.546 3.621 -22.648 1.00 97.94 202 GLY A O 1
ATOM 1553 N N . SER A 1 203 ? 10.025 3.301 -24.319 1.00 97.88 203 SER A N 1
ATOM 1554 C CA . SER A 1 203 ? 10.813 2.273 -23.641 1.00 97.88 203 SER A CA 1
ATOM 1555 C C . SER A 1 203 ? 12.044 2.884 -22.984 1.00 97.88 203 SER A C 1
ATOM 1557 O O . SER A 1 203 ? 12.774 3.655 -23.611 1.00 97.88 203 SER A O 1
ATOM 1559 N N . TYR A 1 204 ? 12.283 2.520 -21.730 1.00 97.38 204 TYR A N 1
ATOM 1560 C CA . TYR A 1 204 ? 13.406 2.990 -20.933 1.00 97.38 204 TYR A CA 1
ATOM 1561 C C . TYR A 1 204 ? 14.177 1.813 -20.346 1.00 97.38 204 TYR A C 1
ATOM 1563 O O . TYR A 1 204 ? 13.595 0.848 -19.850 1.00 97.38 204 TYR A O 1
ATOM 1571 N N . THR A 1 205 ? 15.504 1.914 -20.347 1.00 95.81 205 THR A N 1
ATOM 1572 C CA . THR A 1 205 ? 16.367 0.933 -19.683 1.00 95.81 205 THR A CA 1
ATOM 1573 C C . THR A 1 205 ? 16.317 1.121 -18.170 1.00 95.81 205 THR A C 1
ATOM 1575 O O . THR A 1 205 ? 16.486 2.231 -17.665 1.00 95.81 205 THR A O 1
ATOM 1578 N N . ILE A 1 206 ? 16.169 0.021 -17.436 1.00 95.69 206 ILE A N 1
ATOM 1579 C CA . ILE A 1 206 ? 16.304 -0.001 -15.979 1.00 95.69 206 ILE A CA 1
ATOM 1580 C C . ILE A 1 206 ? 17.786 -0.203 -15.649 1.00 95.69 206 ILE A C 1
ATOM 1582 O O . ILE A 1 206 ? 18.330 -1.294 -15.818 1.00 95.69 206 ILE A O 1
ATOM 1586 N N . GLY A 1 207 ? 18.448 0.864 -15.198 1.00 91.81 207 GLY A N 1
ATOM 1587 C CA . GLY A 1 207 ? 19.871 0.842 -14.846 1.00 91.81 207 GLY A CA 1
ATOM 1588 C C . GLY A 1 207 ? 20.192 0.057 -13.567 1.00 91.81 207 GLY A C 1
ATOM 1589 O O . GLY A 1 207 ? 19.305 -0.416 -12.854 1.00 91.81 207 GLY A O 1
ATOM 1590 N N . ALA A 1 208 ? 21.481 -0.052 -13.237 1.00 92.06 208 ALA A N 1
ATOM 1591 C CA . ALA A 1 208 ? 21.936 -0.676 -11.993 1.00 92.06 208 ALA A CA 1
ATOM 1592 C C . ALA A 1 208 ? 21.394 0.071 -10.758 1.00 92.06 208 ALA A C 1
ATOM 1594 O O . ALA A 1 208 ? 21.444 1.298 -10.683 1.00 92.06 208 ALA A O 1
ATOM 1595 N N . GLY A 1 209 ? 20.856 -0.673 -9.793 1.00 91.25 209 GLY A N 1
ATOM 1596 C CA . GLY A 1 209 ? 20.222 -0.169 -8.575 1.00 91.25 209 GLY A CA 1
ATOM 1597 C C . GLY A 1 209 ? 18.812 0.398 -8.768 1.00 91.25 209 GLY A C 1
ATOM 1598 O O . GLY A 1 209 ? 18.168 0.749 -7.780 1.00 91.25 209 GLY A O 1
ATOM 1599 N N . LYS A 1 210 ? 18.323 0.489 -10.012 1.00 94.56 210 LYS A N 1
ATOM 1600 C CA . LYS A 1 210 ? 17.078 1.184 -10.367 1.00 94.56 210 LYS A CA 1
ATOM 1601 C C . LYS A 1 210 ? 15.847 0.294 -10.365 1.00 94.56 210 LYS A C 1
ATOM 1603 O O . LYS A 1 210 ? 14.754 0.809 -10.185 1.00 94.56 210 LYS A O 1
ATOM 1608 N N . GLY A 1 211 ? 16.005 -1.016 -10.523 1.00 96.06 211 GLY A N 1
ATOM 1609 C CA . GLY A 1 211 ? 14.952 -1.993 -10.262 1.00 96.06 211 GLY A CA 1
ATOM 1610 C C . GLY A 1 211 ? 15.235 -2.667 -8.930 1.00 96.06 211 GLY A C 1
ATOM 1611 O O . GLY A 1 211 ? 16.287 -3.278 -8.774 1.00 96.06 211 GLY A O 1
ATOM 1612 N N . THR A 1 212 ? 14.338 -2.537 -7.960 1.00 95.81 212 THR A N 1
ATOM 1613 C CA . THR A 1 212 ? 14.468 -3.142 -6.632 1.00 95.81 212 THR A CA 1
ATOM 1614 C C . THR A 1 212 ? 13.233 -3.979 -6.310 1.00 95.81 212 THR A C 1
ATOM 1616 O O . THR A 1 212 ? 12.104 -3.536 -6.512 1.00 95.81 212 THR A O 1
ATOM 1619 N N . LEU A 1 213 ? 13.462 -5.167 -5.755 1.00 95.19 213 LEU A N 1
ATOM 1620 C CA . LEU A 1 213 ? 12.463 -5.956 -5.038 1.00 95.19 213 LEU A CA 1
ATOM 1621 C C . LEU A 1 213 ? 12.914 -6.058 -3.586 1.00 95.19 213 LEU A C 1
ATOM 1623 O O . LEU A 1 213 ? 14.090 -6.298 -3.323 1.00 95.19 213 LEU A O 1
ATOM 1627 N N . MET A 1 214 ? 12.002 -5.901 -2.645 1.00 94.56 214 MET A N 1
ATOM 1628 C CA . MET A 1 214 ? 12.278 -6.131 -1.234 1.00 94.56 214 MET A CA 1
ATOM 1629 C C . MET A 1 214 ? 11.208 -7.054 -0.687 1.00 94.56 214 MET A C 1
ATOM 1631 O O . MET A 1 214 ? 10.033 -6.749 -0.848 1.00 94.56 214 MET A O 1
ATOM 1635 N N . PHE A 1 215 ? 11.617 -8.143 -0.051 1.00 91.31 215 PHE A N 1
ATOM 1636 C CA . PHE A 1 215 ? 10.728 -9.060 0.652 1.00 91.31 215 PHE A CA 1
ATOM 1637 C C . PHE A 1 215 ? 11.001 -8.980 2.149 1.00 91.31 215 PHE A C 1
ATOM 1639 O O . PHE A 1 215 ? 12.146 -8.790 2.554 1.00 91.31 215 PHE A O 1
ATOM 1646 N N . ILE A 1 216 ? 9.957 -9.102 2.949 1.00 85.69 216 ILE A N 1
ATOM 1647 C CA . ILE A 1 216 ? 9.995 -9.164 4.400 1.00 85.69 216 ILE A CA 1
ATOM 1648 C C . ILE A 1 216 ? 9.718 -10.619 4.762 1.00 85.69 216 ILE A C 1
ATOM 1650 O O . ILE A 1 216 ? 8.663 -11.149 4.430 1.00 85.69 216 ILE A O 1
ATOM 1654 N N . ASP A 1 217 ? 10.685 -11.261 5.404 1.00 78.00 217 ASP A N 1
ATOM 1655 C CA . ASP A 1 217 ? 10.572 -12.622 5.918 1.00 78.00 217 ASP A CA 1
ATOM 1656 C C . ASP A 1 217 ? 10.879 -12.586 7.419 1.00 78.00 217 ASP A C 1
ATOM 1658 O O . ASP A 1 217 ? 12.022 -12.356 7.831 1.00 78.00 217 ASP A O 1
ATOM 1662 N N . GLY A 1 218 ? 9.830 -12.695 8.239 1.00 74.56 218 GLY A N 1
ATOM 1663 C CA . GLY A 1 218 ? 9.903 -12.408 9.672 1.00 74.56 218 GLY A CA 1
ATOM 1664 C C . GLY A 1 218 ? 10.415 -10.988 9.936 1.00 74.56 218 GLY A C 1
ATOM 1665 O O . GLY A 1 218 ? 9.865 -10.015 9.424 1.00 74.56 218 GLY A O 1
ATOM 1666 N N . ASP A 1 219 ? 11.504 -10.878 10.699 1.00 70.25 219 ASP A N 1
ATOM 1667 C CA . ASP A 1 219 ? 12.129 -9.595 11.055 1.00 70.25 219 ASP A CA 1
ATOM 1668 C C . ASP A 1 219 ? 13.211 -9.140 10.058 1.00 70.25 219 ASP A C 1
ATOM 1670 O O . ASP A 1 219 ? 13.922 -8.158 10.294 1.00 70.25 219 ASP A O 1
ATOM 1674 N N . VAL A 1 220 ? 13.381 -9.856 8.941 1.00 78.69 220 VAL A N 1
ATOM 1675 C CA . VAL A 1 220 ? 14.455 -9.605 7.976 1.00 78.69 220 VAL A CA 1
ATOM 1676 C C . VAL A 1 220 ? 13.892 -9.067 6.666 1.00 78.69 220 VAL A C 1
ATOM 1678 O O . VAL A 1 220 ? 13.061 -9.690 6.012 1.00 78.69 220 VAL A O 1
ATOM 1681 N N . ALA A 1 221 ? 14.415 -7.919 6.229 1.00 86.69 221 ALA A N 1
ATOM 1682 C CA . ALA A 1 221 ? 14.161 -7.384 4.897 1.00 86.69 221 ALA A CA 1
ATOM 1683 C C . ALA A 1 221 ? 15.257 -7.837 3.918 1.00 86.69 221 ALA A C 1
ATOM 1685 O O . ALA A 1 221 ? 16.417 -7.427 4.018 1.00 86.69 221 ALA A O 1
ATOM 1686 N N . ILE A 1 222 ? 14.888 -8.657 2.936 1.00 89.75 222 ILE A N 1
ATOM 1687 C CA . ILE A 1 222 ? 15.775 -9.140 1.876 1.00 89.75 222 ILE A CA 1
ATOM 1688 C C . ILE A 1 222 ? 15.565 -8.284 0.629 1.00 89.75 222 ILE A C 1
ATOM 1690 O O . ILE A 1 222 ? 14.497 -8.297 0.015 1.00 89.75 222 ILE A O 1
ATOM 1694 N N . ARG A 1 223 ? 16.605 -7.555 0.221 1.00 92.69 223 ARG A N 1
ATOM 1695 C CA . ARG A 1 223 ? 16.564 -6.659 -0.939 1.00 92.69 223 ARG A CA 1
ATOM 1696 C C . ARG A 1 223 ? 17.306 -7.253 -2.134 1.00 92.69 223 ARG A C 1
ATOM 1698 O O . ARG A 1 223 ? 18.494 -7.524 -2.042 1.00 92.69 223 ARG A O 1
ATOM 1705 N N . PHE A 1 224 ? 16.641 -7.341 -3.279 1.00 93.00 224 PHE A N 1
ATOM 1706 C CA . PHE A 1 224 ? 17.229 -7.612 -4.589 1.00 93.00 224 PHE A CA 1
ATOM 1707 C C . PHE A 1 224 ? 17.273 -6.321 -5.404 1.00 93.00 224 PHE A C 1
ATOM 1709 O O . PHE A 1 224 ? 16.302 -5.566 -5.404 1.00 93.00 224 PHE A O 1
ATOM 1716 N N . ALA A 1 225 ? 18.359 -6.073 -6.131 1.00 93.69 225 ALA A N 1
ATOM 1717 C CA . ALA A 1 225 ? 18.477 -4.919 -7.018 1.00 93.69 225 ALA A CA 1
ATOM 1718 C C . ALA A 1 225 ? 19.081 -5.301 -8.375 1.00 93.69 225 ALA A C 1
ATOM 1720 O O . ALA A 1 225 ? 19.836 -6.268 -8.477 1.00 93.69 225 ALA A O 1
ATOM 1721 N N . THR A 1 226 ? 18.753 -4.553 -9.426 1.00 92.88 226 THR A N 1
ATOM 1722 C CA . THR A 1 226 ? 19.465 -4.626 -10.709 1.00 92.88 226 THR A CA 1
ATOM 1723 C C . THR A 1 226 ? 20.945 -4.283 -10.498 1.00 92.88 226 THR A C 1
ATOM 1725 O O . THR A 1 226 ? 21.279 -3.390 -9.723 1.00 92.88 226 THR A O 1
ATOM 1728 N N . ASP A 1 227 ? 21.850 -4.971 -11.186 1.00 87.94 227 ASP A N 1
ATOM 1729 C CA . ASP A 1 227 ? 23.292 -4.689 -11.187 1.00 87.94 227 ASP A CA 1
ATOM 1730 C C . ASP A 1 227 ? 23.796 -4.430 -12.618 1.00 87.94 227 ASP A C 1
ATOM 1732 O O . ASP A 1 227 ? 23.012 -4.399 -13.564 1.00 87.94 227 ASP A O 1
ATOM 1736 N N . SER A 1 228 ? 25.105 -4.232 -12.798 1.00 83.81 228 SER A N 1
ATOM 1737 C CA . SER A 1 228 ? 25.708 -4.003 -14.122 1.00 83.81 228 SER A CA 1
ATOM 1738 C C . SER A 1 228 ? 25.595 -5.198 -15.077 1.00 83.81 228 SER A C 1
ATOM 1740 O O . SER A 1 228 ? 25.777 -5.035 -16.281 1.00 83.81 228 SER A O 1
ATOM 1742 N N . LEU A 1 229 ? 25.304 -6.393 -14.554 1.00 78.19 229 LEU A N 1
ATOM 1743 C CA . LEU A 1 229 ? 25.122 -7.632 -15.313 1.00 78.19 229 LEU A CA 1
ATOM 1744 C C . LEU A 1 229 ? 23.642 -7.978 -15.517 1.00 78.19 229 LEU A C 1
ATOM 1746 O O . LEU A 1 229 ? 23.320 -9.044 -16.051 1.00 78.19 229 LEU A O 1
ATOM 1750 N N . SER A 1 230 ? 22.740 -7.124 -15.045 1.00 80.25 230 SER A N 1
ATOM 1751 C CA . SER A 1 230 ? 21.304 -7.309 -15.146 1.00 80.25 230 SER A CA 1
ATOM 1752 C C . SER A 1 230 ? 20.748 -6.325 -16.160 1.00 80.25 230 SER A C 1
ATOM 1754 O O . SER A 1 230 ? 21.011 -5.129 -16.098 1.00 80.25 230 SER A O 1
ATOM 1756 N N . ALA A 1 231 ? 19.964 -6.840 -17.100 1.00 78.25 231 ALA A N 1
ATOM 1757 C CA . ALA A 1 231 ? 19.197 -6.020 -18.020 1.00 78.25 231 ALA A CA 1
ATOM 1758 C C . ALA A 1 231 ? 17.761 -5.884 -17.508 1.00 78.25 231 ALA A C 1
ATOM 1760 O O . ALA A 1 231 ? 17.211 -6.799 -16.880 1.00 78.25 231 ALA A O 1
ATOM 1761 N N . GLY A 1 232 ? 17.151 -4.746 -17.809 1.00 93.00 232 GLY A N 1
ATOM 1762 C CA . GLY A 1 232 ? 15.731 -4.542 -17.613 1.00 93.00 232 GLY A CA 1
ATOM 1763 C C . GLY A 1 232 ? 15.214 -3.392 -18.456 1.00 93.00 232 GLY A C 1
ATOM 1764 O O . GLY A 1 232 ? 15.964 -2.484 -18.816 1.00 93.00 232 GLY A O 1
ATOM 1765 N N . THR A 1 233 ? 13.930 -3.443 -18.763 1.00 97.31 233 THR A N 1
ATOM 1766 C CA . THR A 1 233 ? 13.208 -2.410 -19.491 1.00 97.31 233 THR A CA 1
ATOM 1767 C C . THR A 1 233 ? 11.905 -2.094 -18.779 1.00 97.31 233 THR A C 1
ATOM 1769 O O . THR A 1 233 ? 11.313 -2.936 -18.098 1.00 97.31 233 THR A O 1
ATOM 1772 N N . ILE A 1 234 ? 11.460 -0.858 -18.939 1.00 98.19 234 ILE A N 1
ATOM 1773 C CA . ILE A 1 234 ? 10.114 -0.420 -18.606 1.00 98.19 234 ILE A CA 1
ATOM 1774 C C . ILE A 1 234 ? 9.563 0.351 -19.797 1.00 98.19 234 ILE A C 1
ATOM 1776 O O . ILE A 1 234 ? 10.171 1.306 -20.272 1.00 98.19 234 ILE A O 1
ATOM 1780 N N . ASP A 1 235 ? 8.411 -0.095 -20.270 1.00 98.44 235 ASP A N 1
ATOM 1781 C CA . ASP A 1 235 ? 7.651 0.520 -21.340 1.00 98.44 235 ASP A CA 1
ATOM 1782 C C . ASP A 1 235 ? 6.522 1.333 -20.709 1.00 98.44 235 ASP A C 1
ATOM 1784 O O . ASP A 1 235 ? 5.662 0.792 -20.012 1.00 98.44 235 ASP A O 1
ATOM 1788 N N . ILE A 1 236 ? 6.539 2.644 -20.929 1.00 98.44 236 ILE A N 1
ATOM 1789 C CA . ILE A 1 236 ? 5.484 3.565 -20.515 1.00 98.44 236 ILE A CA 1
ATOM 1790 C C . ILE A 1 236 ? 4.498 3.683 -21.674 1.00 98.44 236 ILE A C 1
ATOM 1792 O O . ILE A 1 236 ? 4.762 4.387 -22.652 1.00 98.44 236 ILE A O 1
ATOM 1796 N N . ASP A 1 237 ? 3.381 2.966 -21.558 1.00 98.12 237 ASP A N 1
ATOM 1797 C CA . ASP A 1 237 ? 2.336 2.886 -22.583 1.00 98.12 237 ASP A CA 1
ATOM 1798 C C . ASP A 1 237 ? 1.453 4.155 -22.570 1.00 98.12 237 ASP A C 1
ATOM 1800 O O . ASP A 1 237 ? 1.100 4.679 -23.625 1.00 98.12 237 ASP A O 1
ATOM 1804 N N . GLN A 1 238 ? 1.134 4.687 -21.382 1.00 97.88 238 GLN A N 1
ATOM 1805 C CA . GLN A 1 238 ? 0.369 5.928 -21.206 1.00 97.88 238 GLN A CA 1
ATOM 1806 C C . GLN A 1 238 ? 0.981 6.783 -20.095 1.00 97.88 238 GLN A C 1
ATOM 1808 O O . GLN A 1 238 ? 1.288 6.279 -19.016 1.00 97.88 238 GLN A O 1
ATOM 1813 N N . TYR A 1 239 ? 1.088 8.090 -20.339 1.00 97.19 239 TYR A N 1
ATOM 1814 C CA . TYR A 1 239 ? 1.471 9.096 -19.351 1.00 97.19 239 TYR A CA 1
ATOM 1815 C C . TYR A 1 239 ? 0.583 10.335 -19.520 1.00 97.19 239 TYR A C 1
ATOM 1817 O O . TYR A 1 239 ? 0.727 11.074 -20.492 1.00 97.19 239 TYR A O 1
ATOM 1825 N N . ASP A 1 240 ? -0.363 10.531 -18.601 1.00 96.38 240 ASP A N 1
ATOM 1826 C CA . ASP A 1 240 ? -1.372 11.591 -18.653 1.00 96.38 240 ASP A CA 1
ATOM 1827 C C . ASP A 1 240 ? -1.370 12.393 -17.346 1.00 96.38 240 ASP A C 1
ATOM 1829 O O . ASP A 1 240 ? -1.882 11.956 -16.313 1.00 96.38 240 ASP A O 1
ATOM 1833 N N . GLU A 1 241 ? -0.780 13.587 -17.392 1.00 94.81 241 GLU A N 1
ATOM 1834 C CA . GLU A 1 241 ? -0.708 14.502 -16.248 1.00 94.81 241 GLU A CA 1
ATOM 1835 C C . GLU A 1 241 ? -2.062 15.130 -15.902 1.00 94.81 241 GLU A C 1
ATOM 1837 O O . GLU A 1 241 ? -2.290 15.479 -14.747 1.00 94.81 241 GLU A O 1
ATOM 1842 N N . THR A 1 242 ? -2.975 15.242 -16.873 1.00 94.31 242 THR A N 1
ATOM 1843 C CA . THR A 1 242 ? -4.304 15.835 -16.654 1.00 94.31 242 THR A CA 1
ATOM 1844 C C . THR A 1 242 ? -5.211 14.848 -15.933 1.00 94.31 242 THR A C 1
ATOM 1846 O O . THR A 1 242 ? -5.881 15.207 -14.966 1.00 94.31 242 THR A O 1
ATOM 1849 N N . ALA A 1 243 ? -5.209 13.588 -16.370 1.00 93.44 243 ALA A N 1
ATOM 1850 C CA . ALA A 1 243 ? -5.935 12.515 -15.699 1.00 93.44 243 ALA A CA 1
ATOM 1851 C C . ALA A 1 243 ? -5.221 12.009 -14.433 1.00 93.44 243 ALA A C 1
ATOM 1853 O O . ALA A 1 243 ? -5.820 11.261 -13.658 1.00 93.44 243 ALA A O 1
ATOM 1854 N N . GLY A 1 244 ? -3.948 12.371 -14.230 1.00 94.69 244 GLY A N 1
ATOM 1855 C CA . GLY A 1 244 ? -3.123 11.865 -13.135 1.00 94.69 244 GLY A CA 1
ATOM 1856 C C . GLY A 1 244 ? -2.883 10.361 -13.255 1.00 94.69 244 GLY A C 1
ATOM 1857 O O . GLY A 1 244 ? -3.009 9.634 -12.271 1.00 94.69 244 GLY A O 1
ATOM 1858 N N . ARG A 1 245 ? -2.584 9.866 -14.463 1.00 96.50 245 ARG A N 1
ATOM 1859 C CA . ARG A 1 245 ? -2.487 8.432 -14.771 1.00 96.50 245 ARG A CA 1
ATOM 1860 C C . ARG A 1 245 ? -1.202 8.060 -15.493 1.00 96.50 245 ARG A C 1
ATOM 1862 O O . ARG A 1 245 ? -0.750 8.759 -16.393 1.00 96.50 245 ARG A O 1
ATOM 1869 N N . CYS A 1 246 ? -0.657 6.903 -15.126 1.00 97.81 246 CYS A N 1
ATOM 1870 C CA . CYS A 1 246 ? 0.463 6.278 -15.813 1.00 97.81 246 CYS A CA 1
ATOM 1871 C C . CYS A 1 246 ? 0.238 4.764 -15.913 1.00 97.81 246 CYS A C 1
ATOM 1873 O O . CYS A 1 246 ? -0.091 4.111 -14.917 1.00 97.81 246 CYS A O 1
ATOM 1875 N N . THR A 1 247 ? 0.414 4.204 -17.107 1.00 98.50 247 THR A N 1
ATOM 1876 C CA . THR A 1 247 ? 0.316 2.760 -17.348 1.00 98.50 247 THR A CA 1
ATOM 1877 C C . THR A 1 247 ? 1.527 2.270 -18.114 1.00 98.50 247 THR A C 1
ATOM 1879 O O . THR A 1 247 ? 2.120 3.002 -18.908 1.00 98.50 247 THR A O 1
ATOM 1882 N N . GLY A 1 248 ? 1.872 1.006 -17.922 1.00 98.50 248 GLY A N 1
ATOM 1883 C CA . GLY A 1 248 ? 3.010 0.438 -18.613 1.00 98.50 248 GLY A CA 1
ATOM 1884 C C . GLY A 1 248 ? 3.289 -1.003 -18.249 1.00 98.50 248 GLY A C 1
ATOM 1885 O O . GLY A 1 248 ? 2.535 -1.661 -17.522 1.00 98.50 248 GLY A O 1
ATOM 1886 N N . ARG A 1 249 ? 4.417 -1.482 -18.759 1.00 98.62 249 ARG A N 1
ATOM 1887 C CA . ARG A 1 249 ? 4.931 -2.835 -18.569 1.00 98.62 249 ARG A CA 1
ATOM 1888 C C . ARG A 1 249 ? 6.403 -2.778 -18.221 1.00 98.62 249 ARG A C 1
ATOM 1890 O O . ARG A 1 249 ? 7.090 -1.832 -18.577 1.00 98.62 249 ARG A O 1
ATOM 1897 N N . PHE A 1 250 ? 6.903 -3.776 -17.515 1.00 98.50 250 PHE A N 1
ATOM 1898 C CA . PHE A 1 250 ? 8.319 -3.850 -17.181 1.00 98.50 250 PHE A CA 1
ATOM 1899 C C . PHE A 1 250 ? 8.809 -5.288 -17.179 1.00 98.50 250 PHE A C 1
ATOM 1901 O O . PHE A 1 250 ? 8.034 -6.223 -16.973 1.00 98.50 250 PHE A O 1
ATOM 1908 N N . ALA A 1 251 ? 10.112 -5.453 -17.356 1.00 97.88 251 ALA A N 1
ATOM 1909 C CA . ALA A 1 251 ? 10.818 -6.699 -17.128 1.00 97.88 251 ALA A CA 1
ATOM 1910 C C . ALA A 1 251 ? 12.239 -6.391 -16.657 1.00 97.88 251 ALA A C 1
ATOM 1912 O O . ALA A 1 251 ? 12.928 -5.589 -17.275 1.00 97.88 251 ALA A O 1
ATOM 1913 N N . PHE A 1 252 ? 12.704 -7.014 -15.579 1.00 96.38 252 PHE A N 1
ATOM 1914 C CA . PHE A 1 252 ? 14.085 -6.884 -15.125 1.00 96.38 252 PHE A CA 1
ATOM 1915 C C . PHE A 1 252 ? 14.546 -8.121 -14.364 1.00 96.38 252 PHE A C 1
ATOM 1917 O O . PHE A 1 252 ? 13.756 -8.857 -13.772 1.00 96.38 252 PHE A O 1
ATOM 1924 N N . THR A 1 253 ? 15.859 -8.329 -14.360 1.00 94.44 253 THR A N 1
ATOM 1925 C CA . THR A 1 253 ? 16.504 -9.257 -13.427 1.00 94.44 253 THR A CA 1
ATOM 1926 C C . THR A 1 253 ? 17.065 -8.468 -12.252 1.00 94.44 253 THR A C 1
ATOM 1928 O O . THR A 1 253 ? 17.772 -7.488 -12.453 1.00 94.44 253 THR A O 1
ATOM 1931 N N . ALA A 1 254 ? 16.781 -8.890 -11.026 1.00 92.25 254 ALA A N 1
ATOM 1932 C CA . ALA A 1 254 ? 17.407 -8.343 -9.827 1.00 92.25 254 ALA A CA 1
ATOM 1933 C C . ALA A 1 254 ? 18.196 -9.427 -9.099 1.00 92.25 254 ALA A C 1
ATOM 1935 O O . ALA A 1 254 ? 17.851 -10.606 -9.160 1.00 92.25 254 ALA A O 1
ATOM 1936 N N . ARG A 1 255 ? 19.265 -9.038 -8.409 1.00 90.00 255 ARG A N 1
ATOM 1937 C CA . ARG A 1 255 ? 20.145 -9.943 -7.668 1.00 90.00 255 ARG A CA 1
ATOM 1938 C C . ARG A 1 255 ? 20.304 -9.473 -6.236 1.00 90.00 255 ARG A C 1
ATOM 1940 O O . ARG A 1 255 ? 20.182 -8.283 -5.947 1.00 90.00 255 ARG A O 1
ATOM 1947 N N . LEU A 1 256 ? 20.570 -10.414 -5.340 1.00 88.00 256 LEU A N 1
ATOM 1948 C CA . LEU A 1 256 ? 20.949 -10.077 -3.975 1.00 88.00 256 LEU A CA 1
ATOM 1949 C C . LEU A 1 256 ? 22.292 -9.315 -4.019 1.00 88.00 256 LEU A C 1
ATOM 1951 O O . LEU A 1 256 ? 23.226 -9.813 -4.656 1.00 88.00 256 LEU A O 1
ATOM 1955 N N . PRO A 1 257 ? 22.416 -8.128 -3.394 1.00 74.00 257 PRO A N 1
ATOM 1956 C CA . PRO A 1 257 ? 23.648 -7.351 -3.384 1.00 74.00 257 PRO A CA 1
ATOM 1957 C C . PRO A 1 257 ? 24.653 -8.014 -2.436 1.00 74.00 257 PRO A C 1
ATOM 1959 O O . PRO A 1 257 ? 24.795 -7.634 -1.277 1.00 74.00 257 PRO A O 1
ATOM 1962 N N . LEU A 1 258 ? 25.314 -9.062 -2.921 1.00 69.38 258 LEU A N 1
ATOM 1963 C CA . LEU A 1 258 ? 26.354 -9.776 -2.194 1.00 69.38 258 LEU A CA 1
ATOM 1964 C C . LEU A 1 258 ? 27.741 -9.211 -2.538 1.00 69.38 258 LEU A C 1
ATOM 1966 O O . LEU A 1 258 ? 27.950 -8.737 -3.659 1.00 69.38 258 LEU A O 1
ATOM 1970 N N . PRO A 1 259 ? 28.715 -9.278 -1.611 1.00 64.62 259 PRO A N 1
ATOM 1971 C CA . PRO A 1 259 ? 30.104 -8.965 -1.921 1.00 64.62 259 PRO A CA 1
ATOM 1972 C C . PRO A 1 259 ? 30.631 -9.832 -3.083 1.00 64.62 259 PRO A C 1
ATOM 1974 O O . PRO A 1 259 ? 30.210 -10.983 -3.208 1.00 64.62 259 PRO A O 1
ATOM 1977 N N . PRO A 1 260 ? 31.615 -9.351 -3.869 1.00 58.00 260 PRO A N 1
ATOM 1978 C CA . PRO A 1 260 ? 32.123 -10.033 -5.071 1.00 58.00 260 PRO A CA 1
ATOM 1979 C C . PRO A 1 260 ? 32.623 -11.471 -4.861 1.00 58.00 260 PRO A C 1
ATOM 1981 O O . PRO A 1 260 ? 32.727 -12.231 -5.818 1.00 58.00 260 PRO A O 1
ATOM 1984 N N . ASN A 1 261 ? 32.947 -11.836 -3.617 1.00 59.50 261 ASN A N 1
ATOM 1985 C CA . ASN A 1 261 ? 33.536 -13.124 -3.248 1.00 59.50 261 ASN A CA 1
ATOM 1986 C C . ASN A 1 261 ? 32.501 -14.173 -2.808 1.00 59.50 261 ASN A C 1
ATOM 1988 O O . ASN A 1 261 ? 32.882 -15.288 -2.457 1.00 59.50 261 ASN A O 1
ATOM 1992 N N . TYR A 1 262 ? 31.210 -13.831 -2.785 1.00 54.25 262 TYR A N 1
ATOM 1993 C CA . TYR A 1 262 ? 30.151 -14.802 -2.520 1.00 54.25 262 TYR A CA 1
ATOM 1994 C C . TYR A 1 262 ? 29.750 -15.514 -3.817 1.00 54.25 262 TYR A C 1
ATOM 1996 O O . TYR A 1 262 ? 29.734 -14.881 -4.877 1.00 54.25 262 TYR A O 1
ATOM 2004 N N . PRO A 1 263 ? 29.422 -16.821 -3.762 1.00 54.72 263 PRO A N 1
ATOM 2005 C CA . PRO A 1 263 ? 28.980 -17.552 -4.938 1.00 54.72 263 PRO A CA 1
ATOM 2006 C C . PRO A 1 263 ? 27.795 -16.820 -5.581 1.00 54.72 263 PRO A C 1
ATOM 2008 O O . PRO A 1 263 ? 26.892 -16.354 -4.877 1.00 54.72 263 PRO A O 1
ATOM 2011 N N . PRO A 1 264 ? 27.801 -16.668 -6.912 1.00 58.81 264 PRO A N 1
ATOM 2012 C CA . PRO A 1 264 ? 26.809 -15.849 -7.568 1.00 58.81 264 PRO A CA 1
ATOM 2013 C C . PRO A 1 264 ? 25.443 -16.553 -7.539 1.00 58.81 264 PRO A C 1
ATOM 2015 O O . PRO A 1 264 ? 25.359 -17.780 -7.479 1.00 58.81 264 PRO A O 1
ATOM 2018 N N . ASN A 1 265 ? 24.388 -15.754 -7.724 1.00 61.62 265 ASN A N 1
ATOM 2019 C CA . ASN A 1 265 ? 23.135 -16.143 -8.391 1.00 61.62 265 ASN A CA 1
ATOM 2020 C C . ASN A 1 265 ? 21.873 -16.398 -7.554 1.00 61.62 265 ASN A C 1
ATOM 2022 O O . ASN A 1 265 ? 21.001 -17.121 -8.036 1.00 61.62 265 ASN A O 1
ATOM 2026 N N . ILE A 1 266 ? 21.651 -15.737 -6.411 1.00 73.56 266 ILE A N 1
ATOM 2027 C CA . ILE A 1 266 ? 20.241 -15.522 -6.031 1.00 73.56 266 ILE A CA 1
ATOM 2028 C C . ILE A 1 266 ? 19.721 -14.351 -6.864 1.00 73.56 266 ILE A C 1
ATOM 2030 O O . ILE A 1 266 ? 19.951 -13.180 -6.550 1.00 73.56 266 ILE A O 1
ATOM 2034 N N . ARG A 1 267 ? 19.084 -14.699 -7.984 1.00 82.31 267 ARG A N 1
ATOM 2035 C CA . ARG A 1 267 ? 18.427 -13.763 -8.894 1.00 82.31 267 ARG A CA 1
ATOM 2036 C C . ARG A 1 267 ? 16.919 -13.948 -8.833 1.00 82.31 267 ARG A C 1
ATOM 2038 O O . ARG A 1 267 ? 16.448 -15.062 -8.639 1.00 82.31 267 ARG A O 1
ATOM 2045 N N . ARG A 1 268 ? 16.199 -12.860 -9.062 1.00 85.50 268 ARG A N 1
ATOM 2046 C CA . ARG A 1 268 ? 14.756 -12.826 -9.272 1.00 85.50 268 ARG A CA 1
ATOM 2047 C C . ARG A 1 268 ? 14.499 -12.241 -10.650 1.00 85.50 268 ARG A C 1
ATOM 2049 O O . ARG A 1 268 ? 15.000 -11.156 -10.956 1.00 85.50 268 ARG A O 1
ATOM 2056 N N . LEU A 1 269 ? 13.747 -12.951 -11.481 1.00 89.06 269 LEU A N 1
ATOM 2057 C CA . LEU A 1 269 ? 13.192 -12.394 -12.708 1.00 89.06 269 LEU A CA 1
ATOM 2058 C C . LEU A 1 269 ? 11.823 -11.812 -12.377 1.00 89.06 269 LEU A C 1
ATOM 2060 O O . LEU A 1 269 ? 10.945 -12.547 -11.935 1.00 89.06 269 LEU A O 1
ATOM 2064 N N . ALA A 1 270 ? 11.645 -10.516 -12.612 1.00 94.50 270 ALA A N 1
ATOM 2065 C CA . ALA A 1 270 ? 10.369 -9.839 -12.448 1.00 94.50 270 ALA A CA 1
ATOM 2066 C C . ALA A 1 270 ? 9.899 -9.287 -13.790 1.00 94.50 270 ALA A C 1
ATOM 2068 O O . ALA A 1 270 ? 10.650 -8.599 -14.476 1.00 94.50 270 ALA A O 1
ATOM 2069 N N . SER A 1 271 ? 8.651 -9.557 -14.155 1.00 97.44 271 SER A N 1
ATOM 2070 C CA . SER A 1 271 ? 8.006 -8.924 -15.308 1.00 97.44 271 SER A CA 1
ATOM 2071 C C . SER A 1 271 ? 6.541 -8.668 -15.019 1.00 97.44 271 SER A C 1
ATOM 2073 O O . SER A 1 271 ? 5.917 -9.449 -14.311 1.00 97.44 271 SER A O 1
ATOM 2075 N N . GLY A 1 272 ? 5.978 -7.577 -15.513 1.00 97.81 272 GLY A N 1
ATOM 2076 C CA . GLY A 1 272 ? 4.632 -7.205 -15.116 1.00 97.81 272 GLY A CA 1
ATOM 2077 C C . GLY A 1 272 ? 4.047 -6.039 -15.880 1.00 97.81 272 GLY A C 1
ATOM 2078 O O . GLY A 1 272 ? 4.657 -5.490 -16.795 1.00 97.81 272 GLY A O 1
ATOM 2079 N N . SER A 1 273 ? 2.844 -5.669 -15.466 1.00 98.25 273 SER A N 1
ATOM 2080 C CA . SER A 1 273 ? 2.099 -4.517 -15.958 1.00 98.25 273 SER A CA 1
ATOM 2081 C C . SER A 1 273 ? 1.532 -3.726 -14.790 1.00 98.25 273 SER A C 1
ATOM 2083 O O . SER A 1 273 ? 1.169 -4.304 -13.760 1.00 98.25 273 SER A O 1
ATOM 2085 N N . PHE A 1 274 ? 1.394 -2.419 -14.972 1.00 98.31 274 PHE A N 1
ATOM 2086 C CA . PHE A 1 274 ? 0.809 -1.528 -13.981 1.00 98.31 274 PHE A CA 1
ATOM 2087 C C . PHE A 1 274 ? -0.173 -0.544 -14.619 1.00 98.31 274 PHE A C 1
ATOM 2089 O O . PHE A 1 274 ? -0.015 -0.121 -15.765 1.00 98.31 274 PHE A O 1
ATOM 2096 N N . SER A 1 275 ? -1.170 -0.158 -13.830 1.00 97.56 275 SER A N 1
ATOM 2097 C CA . SER A 1 275 ? -2.012 1.011 -14.048 1.00 97.56 275 SER A CA 1
ATOM 2098 C C . SER A 1 275 ? -2.110 1.748 -12.723 1.00 97.56 275 SER A C 1
ATOM 2100 O O . SER A 1 275 ? -2.629 1.210 -11.739 1.00 97.56 275 SER A O 1
ATOM 2102 N N . ALA A 1 276 ? -1.523 2.939 -12.682 1.00 97.25 276 ALA A N 1
ATOM 2103 C CA . ALA A 1 276 ? -1.207 3.624 -11.445 1.00 97.25 276 ALA A CA 1
ATOM 2104 C C . ALA A 1 276 ? -1.581 5.112 -11.516 1.00 97.25 276 ALA A C 1
ATOM 2106 O O . ALA A 1 276 ? -1.515 5.728 -12.586 1.00 97.25 276 ALA A O 1
ATOM 2107 N N . PRO A 1 277 ? -1.989 5.712 -10.390 1.00 96.56 277 PRO A N 1
ATOM 2108 C CA . PRO A 1 277 ? -2.059 7.157 -10.269 1.00 96.56 277 PRO A CA 1
ATOM 2109 C C . PRO A 1 277 ? -0.670 7.798 -10.336 1.00 96.56 277 PRO A C 1
ATOM 2111 O O . PRO A 1 277 ? 0.331 7.207 -9.917 1.00 96.56 277 PRO A O 1
ATOM 2114 N N . LEU A 1 278 ? -0.631 9.013 -10.874 1.00 95.88 278 LEU A N 1
ATOM 2115 C CA . LEU A 1 278 ? 0.564 9.818 -11.083 1.00 95.88 278 LEU A CA 1
ATOM 2116 C C . LEU A 1 278 ? 0.580 11.003 -10.113 1.00 95.88 278 LEU A C 1
ATOM 2118 O O . LEU A 1 278 ? -0.333 11.826 -10.102 1.00 95.88 278 LEU A O 1
ATOM 2122 N N . PHE A 1 279 ? 1.657 11.113 -9.341 1.00 94.00 279 PHE A N 1
ATOM 2123 C CA . PHE A 1 279 ? 1.907 12.209 -8.413 1.00 94.00 279 PHE A CA 1
ATOM 2124 C C . PHE A 1 279 ? 3.044 13.087 -8.937 1.00 94.00 279 PHE A C 1
ATOM 2126 O O . PHE A 1 279 ? 4.155 12.607 -9.182 1.00 94.00 279 PHE A O 1
ATOM 2133 N N . LEU A 1 280 ? 2.757 14.378 -9.092 1.00 90.88 280 LEU A N 1
ATOM 2134 C CA . LEU A 1 280 ? 3.653 15.388 -9.657 1.00 90.88 280 LEU A CA 1
ATOM 2135 C C . LEU A 1 280 ? 4.050 16.414 -8.589 1.00 90.88 280 LEU A C 1
ATOM 2137 O O . LEU A 1 280 ? 3.284 16.645 -7.647 1.00 90.88 280 LEU A O 1
ATOM 2141 N N . GLN A 1 281 ? 5.247 16.989 -8.730 1.00 79.44 281 GLN A N 1
ATOM 2142 C CA . GLN A 1 281 ? 5.701 18.129 -7.928 1.00 79.44 281 GLN A CA 1
ATOM 2143 C C . GLN A 1 281 ? 5.165 19.445 -8.485 1.00 79.44 281 GLN A C 1
ATOM 2145 O O . GLN A 1 281 ? 5.157 19.583 -9.728 1.00 79.44 281 GLN A O 1
#

Foldseek 3Di:
DDDDDDDDDDDDDDPPDPPPPPVVPLVQAQAPCVLAAKKKDWQQDPDPFFFFRTFIFIWHQHNQQKIFTWFALQQAQFIDTDPPVWIKGFRHHPPQWTWIWTDQPPDIDIAIWGWDDDPFWIWTHGDPDIDIIGGDHGRDRPDHRDDWKKWKQKPNDIWIFDSTHRTRQWAWGDRDPFKIKIWGDIVQWIWIAIFGRDDFFAKGKGAWQRTKIWGHDRPDIFIWTHHPPKTKMKGFPHDDPPVQKTKTKMWIKTFGPDDPPDDGDPIITMIIIIIHGYTYD

Solvent-accessible surface area (backbone atoms only — not comparable to full-atom values): 15288 Å² total; per-residue (Å²): 134,83,84,81,89,80,86,86,88,77,89,76,88,75,86,72,71,84,71,72,76,72,68,72,70,74,69,76,56,64,59,52,69,82,64,47,46,30,35,36,31,77,43,74,50,86,61,97,53,38,55,74,50,52,33,44,50,32,37,34,30,46,94,85,35,39,36,38,44,28,15,33,27,31,74,64,8,17,32,36,71,42,89,76,88,68,64,33,35,55,70,37,26,53,99,45,40,36,31,37,37,35,81,47,90,98,45,79,44,75,49,76,32,40,41,50,77,58,98,59,33,43,37,43,38,45,96,96,45,75,48,67,23,37,64,60,51,76,68,41,72,79,50,75,58,43,67,40,44,38,42,34,31,48,77,86,42,82,44,51,35,51,64,38,32,40,43,80,30,24,35,30,23,31,78,45,91,36,32,39,34,42,40,29,40,36,82,59,35,37,39,38,39,40,35,74,77,43,85,68,63,46,80,43,69,32,47,61,66,23,34,34,41,35,37,51,59,88,96,41,77,52,58,26,27,15,38,94,90,32,64,27,39,35,37,32,75,42,71,36,82,88,80,28,35,35,29,31,37,38,38,35,38,23,30,55,87,64,64,93,86,52,87,85,77,66,62,45,46,39,35,36,40,39,39,21,37,46,27,66,112